Protein AF-0000000069632975 (afdb_homodimer)

Sequence (262 aa):
MDRAAKSVFALTNNIFSEYIPGTLDISGIIERKRGRKFLKSGVSTNITVHLQYPEQVLHDAEFAYSWNIEDEHFTTENSNIVHRFTKAGPQWIRVTVAGRIPSYSNRNMFRYKWGYFDAEVTVKGKHLRLNMDRAAKSVFALTNNIFSEYIPGTLDISGIIERKRGRKFLKSGVSTNITVHLQYPEQVLHDAEFAYSWNIEDEHFTTENSNIVHRFTKAGPQWIRVTVAGRIPSYSNRNMFRYKWGYFDAEVTVKGKHLRLN

Foldseek 3Di:
DPPDDCPVPPPPPCCPALEWDWAKDKPQFPDDDPNATEHEAFDKMKIFTGTPDDPVQVVLKFKKKWKDWDPDTDIDRHRIDIDGHHDAFKIKIKIKMWMFTADPVHRVDTDIHIYIYMDIHGYDYPPPPPD/DDDPPPPPVPPPPPPPALEWDWAKDKPQFPDDDPNATEHEAFDKMKIFTGTPDDPVQVVLKFKKKWKDWDPDTDIDRHRIDIDGHHDAFKIKIKIKMWMFTADPVHRVDTDIGIYIYMDIHGYDYPPPPPD

Structure (mmCIF, N/CA/C/O backbone):
data_AF-0000000069632975-model_v1
#
loop_
_entity.id
_entity.type
_entity.pdbx_description
1 polymer 'PKD domain-containing protein'
#
loop_
_atom_site.group_PDB
_atom_site.id
_atom_site.type_symbol
_atom_site.label_atom_id
_atom_site.label_alt_id
_atom_site.label_comp_id
_atom_site.label_asym_id
_atom_site.label_entity_id
_atom_site.label_seq_id
_atom_site.pdbx_PDB_ins_code
_atom_site.Cartn_x
_atom_site.Cartn_y
_atom_site.Cartn_z
_atom_site.occupancy
_atom_site.B_iso_or_equiv
_atom_site.auth_seq_id
_atom_site.auth_comp_id
_atom_site.auth_asym_id
_atom_site.auth_atom_id
_atom_site.pdbx_PDB_model_num
ATOM 1 N N . MET A 1 1 ? -19.375 -14.242 -31.203 1 20.83 1 MET A N 1
ATOM 2 C CA . MET A 1 1 ? -18.5 -13.094 -30.984 1 20.83 1 MET A CA 1
ATOM 3 C C . MET A 1 1 ? -18.703 -12.508 -29.594 1 20.83 1 MET A C 1
ATOM 5 O O . MET A 1 1 ? -19.828 -12.391 -29.125 1 20.83 1 MET A O 1
ATOM 9 N N . ASP A 1 2 ? -17.562 -12.758 -28.656 1 24.14 2 ASP A N 1
ATOM 10 C CA . ASP A 1 2 ? -16.859 -12.445 -27.422 1 24.14 2 ASP A CA 1
ATOM 11 C C . ASP A 1 2 ? -16.609 -10.945 -27.297 1 24.14 2 ASP A C 1
ATOM 13 O O . ASP A 1 2 ? -15.891 -10.359 -28.109 1 24.14 2 ASP A O 1
ATOM 17 N N . ARG A 1 3 ? -17.578 -10.156 -26.984 1 24.45 3 ARG A N 1
ATOM 18 C CA . ARG A 1 3 ? -17.531 -8.703 -26.828 1 24.45 3 ARG A CA 1
ATOM 19 C C . ARG A 1 3 ? -16.328 -8.297 -25.984 1 24.45 3 ARG A C 1
ATOM 21 O O . ARG A 1 3 ? -16.094 -8.859 -24.922 1 24.45 3 ARG A O 1
ATOM 28 N N . ALA A 1 4 ? -15.203 -7.672 -26.578 1 25.28 4 ALA A N 1
ATOM 29 C CA . ALA A 1 4 ? -13.938 -7 -26.266 1 25.28 4 ALA A CA 1
ATOM 30 C C . ALA A 1 4 ? -14.148 -5.902 -25.234 1 25.28 4 ALA A C 1
ATOM 32 O O . ALA A 1 4 ? -14.977 -5.012 -25.406 1 25.28 4 ALA A O 1
ATOM 33 N N . ALA A 1 5 ? -14.008 -6.191 -23.953 1 25.59 5 ALA A N 1
ATOM 34 C CA . ALA A 1 5 ? -14.07 -5.32 -22.781 1 25.59 5 ALA A CA 1
ATOM 35 C C . ALA A 1 5 ? -13.258 -4.047 -23 1 25.59 5 ALA A C 1
ATOM 37 O O . ALA A 1 5 ? -12.133 -4.098 -23.5 1 25.59 5 ALA A O 1
ATOM 38 N N . LYS A 1 6 ? -13.898 -2.932 -23.297 1 26 6 LYS A N 1
ATOM 39 C CA . LYS A 1 6 ? -13.508 -1.546 -23.547 1 26 6 LYS A CA 1
ATOM 40 C C . LYS A 1 6 ? -12.375 -1.122 -22.625 1 26 6 LYS A C 1
ATOM 42 O O . LYS A 1 6 ? -12.531 -1.119 -21.406 1 26 6 LYS A O 1
ATOM 47 N N . SER A 1 7 ? -11.062 -1.339 -22.922 1 26.56 7 SER A N 1
ATOM 48 C CA . SER A 1 7 ? -9.734 -0.888 -22.531 1 26.56 7 SER A CA 1
ATOM 49 C C . SER A 1 7 ? -9.656 0.634 -22.469 1 26.56 7 SER A C 1
ATOM 51 O O . SER A 1 7 ? -9.438 1.29 -23.484 1 26.56 7 SER A O 1
ATOM 53 N N . VAL A 1 8 ? -10.695 1.385 -22.094 1 27.5 8 VAL A N 1
ATOM 54 C CA . VAL A 1 8 ? -10.641 2.834 -22.25 1 27.5 8 VAL A CA 1
ATOM 55 C C . VAL A 1 8 ? -9.391 3.381 -21.562 1 27.5 8 VAL A C 1
ATOM 57 O O . VAL A 1 8 ? -9.391 3.625 -20.344 1 27.5 8 VAL A O 1
ATOM 60 N N . PHE A 1 9 ? -8.195 2.75 -21.719 1 30.45 9 PHE A N 1
ATOM 61 C CA . PHE A 1 9 ? -6.957 3.365 -21.266 1 30.45 9 PHE A CA 1
ATOM 62 C C . PHE A 1 9 ? -6.707 4.684 -21.984 1 30.45 9 PHE A C 1
ATOM 64 O O . PHE A 1 9 ? -6.188 4.695 -23.109 1 30.45 9 PHE A O 1
ATOM 71 N N . ALA A 1 10 ? -7.711 5.598 -22.281 1 28.38 10 ALA A N 1
ATOM 72 C CA . ALA A 1 10 ? -7.27 6.836 -22.906 1 28.38 10 ALA A CA 1
ATOM 73 C C . ALA A 1 10 ? -6.062 7.426 -22.188 1 28.38 10 ALA A C 1
ATOM 75 O O . ALA A 1 10 ? -6.055 7.5 -20.953 1 28.38 10 ALA A O 1
ATOM 76 N N . LEU A 1 11 ? -4.898 7.48 -22.75 1 29.97 11 LEU A N 1
ATOM 77 C CA . LEU A 1 11 ? -3.576 8.086 -22.641 1 29.97 11 LEU A CA 1
ATOM 78 C C . LEU A 1 11 ? -3.686 9.586 -22.375 1 29.97 11 LEU A C 1
ATOM 80 O O . LEU A 1 11 ? -2.682 10.297 -22.391 1 29.97 11 LEU A O 1
ATOM 84 N N . THR A 1 12 ? -4.809 10.344 -22.531 1 30.58 12 THR A N 1
ATOM 85 C CA . THR A 1 12 ? -4.809 11.781 -22.781 1 30.58 12 THR A CA 1
ATOM 86 C C . THR A 1 12 ? -3.967 12.516 -21.734 1 30.58 12 THR A C 1
ATOM 88 O O . THR A 1 12 ? -3.549 11.922 -20.734 1 30.58 12 THR A O 1
ATOM 91 N N . ASN A 1 13 ? -4.312 13.984 -21.484 1 33.91 13 ASN A N 1
ATOM 92 C CA . ASN A 1 13 ? -3.666 14.938 -20.578 1 33.91 13 ASN A CA 1
ATOM 93 C C . ASN A 1 13 ? -3.242 14.266 -19.266 1 33.91 13 ASN A C 1
ATOM 95 O O . ASN A 1 13 ? -4.078 13.727 -18.547 1 33.91 13 ASN A O 1
ATOM 99 N N . ASN A 1 14 ? -2.037 13.656 -19.219 1 37.44 14 ASN A N 1
ATOM 100 C CA . ASN A 1 14 ? -1.446 12.633 -18.359 1 37.44 14 ASN A CA 1
ATOM 101 C C . ASN A 1 14 ? -1.848 12.828 -16.906 1 37.44 14 ASN A C 1
ATOM 103 O O . ASN A 1 14 ? -1.092 13.398 -16.125 1 37.44 14 ASN A O 1
ATOM 107 N N . ILE A 1 15 ? -2.818 13.391 -16.609 1 42.66 15 ILE A N 1
ATOM 108 C CA . ILE A 1 15 ? -3.348 13.312 -15.25 1 42.66 15 ILE A CA 1
ATOM 109 C C . ILE A 1 15 ? -3.102 11.914 -14.68 1 42.66 15 ILE A C 1
ATOM 111 O O . ILE A 1 15 ? -3.738 10.945 -15.094 1 42.66 15 ILE A O 1
ATOM 115 N N . PHE A 1 16 ? -1.67 11.297 -14.945 1 50.53 16 PHE A N 1
ATOM 116 C CA . PHE A 1 16 ? -0.985 10.023 -14.766 1 50.53 16 PHE A CA 1
ATOM 117 C C . PHE A 1 16 ? -1.508 9.297 -13.531 1 50.53 16 PHE A C 1
ATOM 119 O O . PHE A 1 16 ? -1.576 9.875 -12.445 1 50.53 16 PHE A O 1
ATOM 126 N N . SER A 1 17 ? -2.279 8.469 -13.836 1 66.44 17 SER A N 1
ATOM 127 C CA . SER A 1 17 ? -2.826 7.648 -12.766 1 66.44 17 SER A CA 1
ATOM 128 C C . SER A 1 17 ? -1.739 7.242 -11.773 1 66.44 17 SER A C 1
ATOM 130 O O . SER A 1 17 ? -0.643 6.848 -12.172 1 66.44 17 SER A O 1
ATOM 132 N N . GLU A 1 18 ? -1.896 7.777 -10.68 1 82.31 18 GLU A N 1
ATOM 133 C CA . GLU A 1 18 ? -1.035 7.277 -9.609 1 82.31 18 GLU A CA 1
ATOM 134 C C . GLU A 1 18 ? -1.236 5.781 -9.398 1 82.31 18 GLU A C 1
ATOM 136 O O . GLU A 1 18 ? -0.479 5.145 -8.664 1 82.31 18 GLU A O 1
ATOM 141 N N . TYR A 1 19 ? -2.182 5.238 -10.383 1 90.56 19 TYR A N 1
ATOM 142 C CA . TYR A 1 19 ? -2.516 3.836 -10.164 1 90.56 19 TYR A CA 1
ATOM 143 C C . TYR A 1 19 ? -1.767 2.936 -11.133 1 90.56 19 TYR A C 1
ATOM 145 O O . TYR A 1 19 ? -1.646 3.256 -12.32 1 90.56 19 TYR A O 1
ATOM 153 N N . ILE A 1 20 ? -1.273 1.836 -10.672 1 96.31 20 ILE A N 1
ATOM 154 C CA . ILE A 1 20 ? -0.627 0.799 -11.469 1 96.31 20 ILE A CA 1
ATOM 155 C C . ILE A 1 20 ? -1.679 -0.172 -12 1 96.31 20 ILE A C 1
ATOM 157 O O . ILE A 1 20 ? -2.307 -0.902 -11.234 1 96.31 20 ILE A O 1
ATOM 161 N N . PRO A 1 21 ? -1.834 -0.246 -13.328 1 96.25 21 PRO A N 1
ATOM 162 C CA . PRO A 1 21 ? -2.787 -1.207 -13.891 1 96.25 21 PRO A CA 1
ATOM 163 C C . PRO A 1 21 ? -2.238 -2.633 -13.914 1 96.25 21 PRO A C 1
ATOM 165 O O . PRO A 1 21 ? -1.045 -2.836 -14.156 1 96.25 21 PRO A O 1
ATOM 168 N N . GLY A 1 22 ? -3.115 -3.578 -13.625 1 97.88 22 GLY A N 1
ATOM 169 C CA . GLY A 1 22 ? -2.689 -4.969 -13.656 1 97.88 22 GLY A CA 1
ATOM 170 C C . GLY A 1 22 ? -3.764 -5.93 -13.18 1 97.88 22 GLY A C 1
ATOM 171 O O . GLY A 1 22 ? -4.926 -5.547 -13.031 1 97.88 22 GLY A O 1
ATOM 172 N N . THR A 1 23 ? -3.342 -7.164 -13.062 1 98.31 23 THR A N 1
ATOM 173 C CA . THR A 1 23 ? -4.219 -8.227 -12.586 1 98.31 23 THR A CA 1
ATOM 174 C C . THR A 1 23 ? -3.449 -9.203 -11.703 1 98.31 23 THR A C 1
ATOM 176 O O . THR A 1 23 ? -2.217 -9.227 -11.719 1 98.31 23 THR A O 1
ATOM 179 N N . LEU A 1 24 ? -4.211 -9.875 -10.906 1 98.62 24 LEU A N 1
ATOM 180 C CA . LEU A 1 24 ? -3.676 -10.953 -10.086 1 98.62 24 LEU A CA 1
ATOM 181 C C . LEU A 1 24 ? -4.09 -12.312 -10.633 1 98.62 24 LEU A C 1
ATOM 183 O O . LEU A 1 24 ? -5.281 -12.586 -10.812 1 98.62 24 LEU A O 1
ATOM 187 N N . ASP A 1 25 ? -3 -13.125 -10.914 1 98.38 25 ASP A N 1
ATOM 188 C CA . ASP A 1 25 ? -3.234 -14.469 -11.43 1 98.38 25 ASP A CA 1
ATOM 189 C C . ASP A 1 25 ? -2.873 -15.523 -10.383 1 98.38 25 ASP A C 1
ATOM 191 O O . ASP A 1 25 ? -1.828 -15.438 -9.742 1 98.38 25 ASP A O 1
ATOM 195 N N . ILE A 1 26 ? -3.793 -16.516 -10.242 1 98.56 26 ILE A N 1
ATOM 196 C CA . ILE A 1 26 ? -3.609 -17.578 -9.258 1 98.56 26 ILE A CA 1
ATOM 197 C C . ILE A 1 26 ? -3.686 -18.938 -9.953 1 98.56 26 ILE A C 1
ATOM 199 O O . ILE A 1 26 ? -4.672 -19.234 -10.633 1 98.56 26 ILE A O 1
ATOM 203 N N . SER A 1 27 ? -2.652 -19.75 -9.773 1 97.94 27 SER A N 1
ATOM 204 C CA . SER A 1 27 ? -2.646 -21.078 -10.375 1 97.94 27 SER A CA 1
ATOM 205 C C . SER A 1 27 ? -3.262 -22.109 -9.438 1 97.94 27 SER A C 1
ATOM 207 O O . SER A 1 27 ? -3.5 -21.828 -8.258 1 97.94 27 SER A O 1
ATOM 209 N N . GLY A 1 28 ? -3.562 -23.312 -9.93 1 96.75 28 GLY A N 1
ATOM 210 C CA . GLY A 1 28 ? -3.953 -24.438 -9.102 1 96.75 28 GLY A CA 1
ATOM 211 C C . GLY A 1 28 ? -5.434 -24.438 -8.766 1 96.75 28 GLY A C 1
ATOM 212 O O . GLY A 1 28 ? -5.871 -25.188 -7.883 1 96.75 28 GLY A O 1
ATOM 213 N N . ILE A 1 29 ? -6.141 -23.562 -9.461 1 96.75 29 ILE A N 1
ATOM 214 C CA . ILE A 1 29 ? -7.586 -23.578 -9.242 1 96.75 29 ILE A CA 1
ATOM 215 C C . ILE A 1 29 ? -8.172 -24.906 -9.695 1 96.75 29 ILE A C 1
ATOM 217 O O . ILE A 1 29 ? -8.055 -25.266 -10.867 1 96.75 29 ILE A O 1
ATOM 221 N N . ILE A 1 30 ? -8.883 -25.578 -8.805 1 95.88 30 ILE A N 1
ATOM 222 C CA . ILE A 1 30 ? -9.344 -26.922 -9.125 1 95.88 30 ILE A CA 1
ATOM 223 C C . ILE A 1 30 ? -10.82 -26.875 -9.531 1 95.88 30 ILE A C 1
ATOM 225 O O . ILE A 1 30 ? -11.328 -27.812 -10.148 1 95.88 30 ILE A O 1
ATOM 229 N N . GLU A 1 31 ? -11.484 -25.781 -9.086 1 94.62 31 GLU A N 1
ATOM 230 C CA . GLU A 1 31 ? -12.906 -25.625 -9.391 1 94.62 31 GLU A CA 1
ATOM 231 C C . GLU A 1 31 ? -13.32 -24.172 -9.336 1 94.62 31 GLU A C 1
ATOM 233 O O . GLU A 1 31 ? -12.773 -23.391 -8.547 1 94.62 31 GLU A O 1
ATOM 238 N N . ARG A 1 32 ? -14.156 -23.75 -10.234 1 94.69 32 ARG A N 1
ATOM 239 C CA . ARG A 1 32 ? -14.852 -22.469 -10.164 1 94.69 32 ARG A CA 1
ATOM 240 C C . ARG A 1 32 ? -16.359 -22.688 -10.039 1 94.69 32 ARG A C 1
ATOM 242 O O . ARG A 1 32 ? -16.969 -23.375 -10.859 1 94.69 32 ARG A O 1
ATOM 249 N N . LYS A 1 33 ? -16.891 -22.219 -8.961 1 93.94 33 LYS A N 1
ATOM 250 C CA . LYS A 1 33 ? -18.328 -22.359 -8.734 1 93.94 33 LYS A CA 1
ATOM 251 C C . LYS A 1 33 ? -18.938 -21.047 -8.203 1 93.94 33 LYS A C 1
ATOM 253 O O . LYS A 1 33 ? -18.469 -20.5 -7.203 1 93.94 33 LYS A O 1
ATOM 258 N N . ARG A 1 34 ? -19.922 -20.562 -8.836 1 95.06 34 ARG A N 1
ATOM 259 C CA . ARG A 1 34 ? -20.656 -19.359 -8.43 1 95.06 34 ARG A CA 1
ATOM 260 C C . ARG A 1 34 ? -19.703 -18.188 -8.195 1 95.06 34 ARG A C 1
ATOM 262 O O . ARG A 1 34 ? -19.781 -17.516 -7.172 1 95.06 34 ARG A O 1
ATOM 269 N N . GLY A 1 35 ? -18.672 -18.156 -9.039 1 93 35 GLY A N 1
ATOM 270 C CA . GLY A 1 35 ? -17.766 -17.016 -8.984 1 93 35 GLY A CA 1
ATOM 271 C C . GLY A 1 35 ? -16.625 -17.203 -7.992 1 93 35 GLY A C 1
ATOM 272 O O . GLY A 1 35 ? -15.773 -16.328 -7.848 1 93 35 GLY A O 1
ATOM 273 N N . ARG A 1 36 ? -16.688 -18.406 -7.344 1 95.56 36 ARG A N 1
ATOM 274 C CA . ARG A 1 36 ? -15.648 -18.688 -6.363 1 95.56 36 ARG A CA 1
ATOM 275 C C . ARG A 1 36 ? -14.562 -19.578 -6.965 1 95.56 36 ARG A C 1
ATOM 277 O O . ARG A 1 36 ? -14.852 -20.438 -7.797 1 95.56 36 ARG A O 1
ATOM 284 N N . LYS A 1 37 ? -13.344 -19.266 -6.586 1 98.06 37 LYS A N 1
ATOM 285 C CA . LYS A 1 37 ? -12.188 -20.062 -6.988 1 98.06 37 LYS A CA 1
ATOM 286 C C . LYS A 1 37 ? -11.758 -21.016 -5.875 1 98.06 37 LYS A C 1
ATOM 288 O O . LYS A 1 37 ? -11.562 -20.594 -4.734 1 98.06 37 LYS A O 1
ATOM 293 N N . PHE A 1 38 ? -11.617 -22.281 -6.203 1 97.62 38 PHE A N 1
ATOM 294 C CA . PHE A 1 38 ? -11.289 -23.281 -5.18 1 97.62 38 PHE A CA 1
ATOM 295 C C . PHE A 1 38 ? -9.859 -23.781 -5.352 1 97.62 38 PHE A C 1
ATOM 297 O O . PHE A 1 38 ? -9.43 -24.078 -6.473 1 97.62 38 PHE A O 1
ATOM 304 N N . LEU A 1 39 ? -9.164 -23.875 -4.234 1 97.81 39 LEU A N 1
ATOM 305 C CA . LEU A 1 39 ? -7.816 -24.438 -4.172 1 97.81 39 LEU A CA 1
ATOM 306 C C . LEU A 1 39 ? -7.777 -25.656 -3.256 1 97.81 39 LEU A C 1
ATOM 308 O O . LEU A 1 39 ? -8.641 -25.812 -2.389 1 97.81 39 LEU A O 1
ATOM 312 N N . LYS A 1 40 ? -6.785 -26.453 -3.559 1 96.12 40 LYS A N 1
ATOM 313 C CA . LYS A 1 40 ? -6.523 -27.562 -2.652 1 96.12 40 LYS A CA 1
ATOM 314 C C . LYS A 1 40 ? -5.531 -27.172 -1.565 1 96.12 40 LYS A C 1
ATOM 316 O O . LYS A 1 40 ? -4.496 -26.562 -1.853 1 96.12 40 LYS A O 1
ATOM 321 N N . SER A 1 41 ? -5.91 -27.594 -0.377 1 95.81 41 SER A N 1
ATOM 322 C CA . SER A 1 41 ? -5.012 -27.312 0.736 1 95.81 41 SER A CA 1
ATOM 323 C C . SER A 1 41 ? -3.686 -28.047 0.578 1 95.81 41 SER A C 1
ATOM 325 O O . SER A 1 41 ? -3.662 -29.219 0.167 1 95.81 41 SER A O 1
ATOM 327 N N . GLY A 1 42 ? -2.65 -27.391 0.897 1 95 42 GLY A N 1
ATOM 328 C CA . GLY A 1 42 ? -1.351 -28.047 0.962 1 95 42 GLY A CA 1
ATOM 329 C C . GLY A 1 42 ? -0.641 -28.094 -0.377 1 95 42 GLY A C 1
ATOM 330 O O . GLY A 1 42 ? 0.49 -28.578 -0.469 1 95 42 GLY A O 1
ATOM 331 N N . VAL A 1 43 ? -1.274 -27.656 -1.422 1 95 43 VAL A N 1
ATOM 332 C CA . VAL A 1 43 ? -0.661 -27.672 -2.746 1 95 43 VAL A CA 1
ATOM 333 C C . VAL A 1 43 ? -0.079 -26.281 -3.053 1 95 43 VAL A C 1
ATOM 335 O O . VAL A 1 43 ? -0.7 -25.266 -2.754 1 95 43 VAL A O 1
ATOM 338 N N . SER A 1 44 ? 1.113 -26.297 -3.594 1 96.19 44 SER A N 1
ATOM 339 C CA . SER A 1 44 ? 1.763 -25.047 -3.955 1 96.19 44 SER A CA 1
ATOM 340 C C . SER A 1 44 ? 0.999 -24.328 -5.062 1 96.19 44 SER A C 1
ATOM 342 O O . SER A 1 44 ? 0.61 -24.938 -6.055 1 96.19 44 SER A O 1
ATOM 344 N N . THR A 1 45 ? 0.778 -23.125 -4.875 1 97.19 45 THR A N 1
ATOM 345 C CA . THR A 1 45 ? 0.075 -22.25 -5.812 1 97.19 45 THR A CA 1
ATOM 346 C C . THR A 1 45 ? 0.96 -21.078 -6.238 1 97.19 45 THR A C 1
ATOM 348 O O . THR A 1 45 ? 1.604 -20.453 -5.398 1 97.19 45 THR A O 1
ATOM 351 N N . ASN A 1 46 ? 1.074 -20.906 -7.547 1 98.5 46 ASN A N 1
ATOM 352 C CA . ASN A 1 46 ? 1.724 -19.703 -8.055 1 98.5 46 ASN A CA 1
ATOM 353 C C . ASN A 1 46 ? 0.767 -18.516 -8.07 1 98.5 46 ASN A C 1
ATOM 355 O O . ASN A 1 46 ? -0.362 -18.625 -8.547 1 98.5 46 ASN A O 1
ATOM 359 N N . ILE A 1 47 ? 1.198 -17.453 -7.543 1 98.62 47 ILE A N 1
ATOM 360 C CA . ILE A 1 47 ? 0.437 -16.203 -7.539 1 98.62 47 ILE A CA 1
ATOM 361 C C . ILE A 1 47 ? 1.258 -15.094 -8.188 1 98.62 47 ILE A C 1
ATOM 363 O O . ILE A 1 47 ? 2.367 -14.789 -7.742 1 98.62 47 ILE A O 1
ATOM 367 N N . THR A 1 48 ? 0.743 -14.492 -9.25 1 98.81 48 THR A N 1
ATOM 368 C CA . THR A 1 48 ? 1.527 -13.555 -10.047 1 98.81 48 THR A CA 1
ATOM 369 C C . THR A 1 48 ? 0.75 -12.266 -10.289 1 98.81 48 THR A C 1
ATOM 371 O O . THR A 1 48 ? -0.423 -12.305 -10.664 1 98.81 48 THR A O 1
ATOM 374 N N . VAL A 1 49 ? 1.341 -11.117 -10.008 1 98.75 49 VAL A N 1
ATOM 375 C CA . VAL A 1 49 ? 0.815 -9.836 -10.453 1 98.75 49 VAL A CA 1
ATOM 376 C C . VAL A 1 49 ? 1.294 -9.555 -11.875 1 98.75 49 VAL A C 1
ATOM 378 O O . VAL A 1 49 ? 2.498 -9.531 -12.141 1 98.75 49 VAL A O 1
ATOM 381 N N . HIS A 1 50 ? 0.315 -9.367 -12.719 1 98.56 50 HIS A N 1
ATOM 382 C CA . HIS A 1 50 ? 0.629 -8.961 -14.078 1 98.56 50 HIS A CA 1
ATOM 383 C C . HIS A 1 50 ? 0.429 -7.461 -14.266 1 98.56 50 HIS A C 1
ATOM 385 O O . HIS A 1 50 ? -0.705 -6.992 -14.398 1 98.56 50 HIS A O 1
ATOM 391 N N . LEU A 1 51 ? 1.578 -6.793 -14.25 1 97.88 51 LEU A N 1
ATOM 392 C CA . LEU A 1 51 ? 1.519 -5.352 -14.469 1 97.88 51 LEU A CA 1
ATOM 393 C C . LEU A 1 51 ? 1.336 -5.031 -15.945 1 97.88 51 LEU A C 1
ATOM 395 O O . LEU A 1 51 ? 1.982 -5.637 -16.797 1 97.88 51 LEU A O 1
ATOM 399 N N . GLN A 1 52 ? 0.477 -4.125 -16.219 1 96.56 52 GLN A N 1
ATOM 400 C CA . GLN A 1 52 ? 0.161 -3.803 -17.609 1 96.56 52 GLN A CA 1
ATOM 401 C C . GLN A 1 52 ? 0.871 -2.527 -18.047 1 96.56 52 GLN A C 1
ATOM 403 O O . GLN A 1 52 ? 0.223 -1.522 -18.344 1 96.56 52 GLN A O 1
ATOM 408 N N . TYR A 1 53 ? 2.135 -2.488 -18.125 1 94.69 53 TYR A N 1
ATOM 409 C CA . TYR A 1 53 ? 2.996 -1.44 -18.656 1 94.69 53 TYR A CA 1
ATOM 410 C C . TYR A 1 53 ? 3.723 -1.917 -19.922 1 94.69 53 TYR A C 1
ATOM 412 O O . TYR A 1 53 ? 3.938 -3.117 -20.094 1 94.69 53 TYR A O 1
ATOM 420 N N . PRO A 1 54 ? 4.062 -0.933 -20.719 1 93.38 54 PRO A N 1
ATOM 421 C CA . PRO A 1 54 ? 4.957 -1.321 -21.812 1 93.38 54 PRO A CA 1
ATOM 422 C C . PRO A 1 54 ? 6.242 -1.977 -21.328 1 93.38 54 PRO A C 1
ATOM 424 O O . PRO A 1 54 ? 6.711 -1.681 -20.219 1 93.38 54 PRO A O 1
ATOM 427 N N . GLU A 1 55 ? 6.855 -2.775 -22.062 1 94.44 55 GLU A N 1
ATOM 428 C CA . GLU A 1 55 ? 8.047 -3.543 -21.719 1 94.44 55 GLU A CA 1
ATOM 429 C C . GLU A 1 55 ? 9.172 -2.629 -21.234 1 94.44 55 GLU A C 1
ATOM 431 O O . GLU A 1 55 ? 9.883 -2.957 -20.281 1 94.44 55 GLU A O 1
ATOM 436 N N . GLN A 1 56 ? 9.352 -1.545 -21.953 1 92.81 56 GLN A N 1
ATOM 437 C CA . GLN A 1 56 ? 10.414 -0.614 -21.594 1 92.81 56 GLN A CA 1
ATOM 438 C C . GLN A 1 56 ? 10.242 -0.113 -20.172 1 92.81 56 GLN A C 1
ATOM 440 O O . GLN A 1 56 ? 11.211 -0.021 -19.406 1 92.81 56 GLN A O 1
ATOM 445 N N . VAL A 1 57 ? 8.984 0.216 -19.797 1 92.62 57 VAL A N 1
ATOM 446 C CA . VAL A 1 57 ? 8.719 0.708 -18.438 1 92.62 57 VAL A CA 1
ATOM 447 C C . VAL A 1 57 ? 8.992 -0.396 -17.422 1 92.62 57 VAL A C 1
ATOM 449 O O . VAL A 1 57 ? 9.602 -0.152 -16.391 1 92.62 57 VAL A O 1
ATOM 452 N N . LEU A 1 58 ? 8.547 -1.622 -17.719 1 95 58 LEU A N 1
ATOM 453 C CA . LEU A 1 58 ? 8.758 -2.75 -16.828 1 95 58 LEU A CA 1
ATOM 454 C C . LEU A 1 58 ? 10.25 -2.998 -16.609 1 95 58 LEU A C 1
ATOM 456 O O . LEU A 1 58 ? 10.664 -3.404 -15.516 1 95 58 LEU A O 1
ATOM 460 N N . HIS A 1 59 ? 10.992 -2.66 -17.609 1 94.5 59 HIS A N 1
ATOM 461 C CA . HIS A 1 59 ? 12.43 -2.877 -17.531 1 94.5 59 HIS A CA 1
ATOM 462 C C . HIS A 1 59 ? 13.117 -1.773 -16.734 1 94.5 59 HIS A C 1
ATOM 464 O O . HIS A 1 59 ? 14.008 -2.047 -15.93 1 94.5 59 HIS A O 1
ATOM 470 N N . ASP A 1 60 ? 12.711 -0.566 -16.953 1 94.12 60 ASP A N 1
ATOM 471 C CA . ASP A 1 60 ? 13.414 0.588 -16.406 1 94.12 60 ASP A CA 1
ATOM 472 C C . ASP A 1 60 ? 12.961 0.876 -14.969 1 94.12 60 ASP A C 1
ATOM 474 O O . ASP A 1 60 ? 13.664 1.553 -14.219 1 94.12 60 ASP A O 1
ATOM 478 N N . ALA A 1 61 ? 11.781 0.399 -14.648 1 95.06 61 ALA A N 1
ATOM 479 C CA . ALA A 1 61 ? 11.188 0.73 -13.352 1 95.06 61 ALA A CA 1
ATOM 480 C C . ALA A 1 61 ? 11.578 -0.297 -12.297 1 95.06 61 ALA A C 1
ATOM 482 O O . ALA A 1 61 ? 12.086 -1.371 -12.617 1 95.06 61 ALA A O 1
ATOM 483 N N . GLU A 1 62 ? 11.461 0.145 -11.062 1 95.69 62 GLU A N 1
ATOM 484 C CA . GLU A 1 62 ? 11.555 -0.754 -9.914 1 95.69 62 GLU A CA 1
ATOM 485 C C . GLU A 1 62 ? 10.188 -0.963 -9.266 1 95.69 62 GLU A C 1
ATOM 487 O O . GLU A 1 62 ? 9.43 -0.01 -9.086 1 95.69 62 GLU A O 1
ATOM 492 N N . PHE A 1 63 ? 9.906 -2.223 -8.969 1 97 63 PHE A N 1
ATOM 493 C CA . PHE A 1 63 ? 8.656 -2.531 -8.289 1 97 63 PHE A CA 1
ATOM 494 C C . PHE A 1 63 ? 8.906 -3.344 -7.023 1 97 63 PHE A C 1
ATOM 496 O O . PHE A 1 63 ? 9.781 -4.215 -7.004 1 97 63 PHE A O 1
ATOM 503 N N . ALA A 1 64 ? 8.18 -3.01 -5.984 1 97.62 64 ALA A N 1
ATOM 504 C CA . ALA A 1 64 ? 8.164 -3.789 -4.746 1 97.62 64 ALA A CA 1
ATOM 505 C C . ALA A 1 64 ? 6.746 -4.242 -4.398 1 97.62 64 ALA A C 1
ATOM 507 O O . ALA A 1 64 ? 5.781 -3.514 -4.637 1 97.62 64 ALA A O 1
ATOM 508 N N . TYR A 1 65 ? 6.641 -5.422 -3.859 1 97.5 65 TYR A N 1
ATOM 509 C CA . TYR A 1 65 ? 5.355 -6.059 -3.602 1 97.5 65 TYR A CA 1
ATOM 510 C C . TYR A 1 65 ? 5.199 -6.395 -2.123 1 97.5 65 TYR A C 1
ATOM 512 O O . TYR A 1 65 ? 6.016 -7.129 -1.558 1 97.5 65 TYR A O 1
ATOM 520 N N . SER A 1 66 ? 4.219 -5.859 -1.481 1 96.81 66 SER A N 1
ATOM 521 C CA . SER A 1 66 ? 3.857 -6.203 -0.109 1 96.81 66 SER A CA 1
ATOM 522 C C . SER A 1 66 ? 2.658 -7.145 -0.072 1 96.81 66 SER A C 1
ATOM 524 O O . SER A 1 66 ? 1.534 -6.738 -0.372 1 96.81 66 SER A O 1
ATOM 526 N N . TRP A 1 67 ? 2.879 -8.375 0.371 1 97.19 67 TRP A N 1
ATOM 527 C CA . TRP A 1 67 ? 1.87 -9.43 0.323 1 97.19 67 TRP A CA 1
ATOM 528 C C . TRP A 1 67 ? 1.253 -9.656 1.698 1 97.19 67 TRP A C 1
ATOM 530 O O . TRP A 1 67 ? 1.959 -9.656 2.709 1 97.19 67 TRP A O 1
ATOM 540 N N . ASN A 1 68 ? -0.005 -9.789 1.697 1 96.81 68 ASN A N 1
ATOM 541 C CA . ASN A 1 68 ? -0.767 -10.289 2.84 1 96.81 68 ASN A CA 1
ATOM 542 C C . ASN A 1 68 ? -1.578 -11.523 2.475 1 96.81 68 ASN A C 1
ATOM 544 O O . ASN A 1 68 ? -2.561 -11.438 1.737 1 96.81 68 ASN A O 1
ATOM 548 N N . ILE A 1 69 ? -1.168 -12.641 2.945 1 97.12 69 ILE A N 1
ATOM 549 C CA . ILE A 1 69 ? -1.805 -13.914 2.633 1 97.12 69 ILE A CA 1
ATOM 550 C C . ILE A 1 69 ? -1.894 -14.766 3.896 1 97.12 69 ILE A C 1
ATOM 552 O O . ILE A 1 69 ? -0.875 -15.062 4.527 1 97.12 69 ILE A O 1
ATOM 556 N N . GLU A 1 70 ? -3.055 -15.148 4.195 1 95.81 70 GLU A N 1
ATOM 557 C CA . GLU A 1 70 ? -3.309 -15.859 5.445 1 95.81 70 GLU A CA 1
ATOM 558 C C . GLU A 1 70 ? -2.727 -15.102 6.637 1 95.81 70 GLU A C 1
ATOM 560 O O . GLU A 1 70 ? -3.131 -13.969 6.918 1 95.81 70 GLU A O 1
ATOM 565 N N . ASP A 1 71 ? -1.821 -15.586 7.301 1 93.81 71 ASP A N 1
ATOM 566 C CA . ASP A 1 71 ? -1.265 -14.922 8.477 1 93.81 71 ASP A CA 1
ATOM 567 C C . ASP A 1 71 ? 0.124 -14.359 8.18 1 93.81 71 ASP A C 1
ATOM 569 O O . ASP A 1 71 ? 0.871 -14.023 9.102 1 93.81 71 ASP A O 1
ATOM 573 N N . GLU A 1 72 ? 0.426 -14.305 6.941 1 93.06 72 GLU A N 1
ATOM 574 C CA . GLU A 1 72 ? 1.787 -13.906 6.598 1 93.06 72 GLU A CA 1
ATOM 575 C C . GLU A 1 72 ? 1.801 -12.57 5.867 1 93.06 72 GLU A C 1
ATOM 577 O O . GLU A 1 72 ? 0.934 -12.297 5.035 1 93.06 72 GLU A O 1
ATOM 582 N N . HIS A 1 73 ? 2.627 -11.695 6.258 1 93.69 73 HIS A N 1
ATOM 583 C CA . HIS A 1 73 ? 2.943 -10.461 5.559 1 93.69 73 HIS A CA 1
ATOM 584 C C . HIS A 1 73 ? 4.418 -10.406 5.164 1 93.69 73 HIS A C 1
ATOM 586 O O . HIS A 1 73 ? 5.297 -10.555 6.02 1 93.69 73 HIS A O 1
ATOM 592 N N . PHE A 1 74 ? 4.715 -10.258 3.869 1 93.94 74 PHE A N 1
ATOM 593 C CA . PHE A 1 74 ? 6.105 -10.227 3.434 1 93.94 74 PHE A CA 1
ATOM 594 C C . PHE A 1 74 ? 6.258 -9.391 2.168 1 93.94 74 PHE A C 1
ATOM 596 O O . PHE A 1 74 ? 5.27 -9.078 1.503 1 93.94 74 PHE A O 1
ATOM 603 N N . THR A 1 75 ? 7.457 -8.992 1.861 1 95.25 75 THR A N 1
ATOM 604 C CA . THR A 1 75 ? 7.797 -8.141 0.726 1 95.25 75 THR A CA 1
ATOM 605 C C . THR A 1 75 ? 8.641 -8.906 -0.289 1 95.25 75 THR A C 1
ATOM 607 O O . THR A 1 75 ? 9.539 -9.664 0.088 1 95.25 75 THR A O 1
ATOM 610 N N . THR A 1 76 ? 8.352 -8.727 -1.566 1 96.25 76 THR A N 1
ATOM 611 C CA . THR A 1 76 ? 9.188 -9.281 -2.623 1 96.25 76 THR A CA 1
ATOM 612 C C . THR A 1 76 ? 9.484 -8.234 -3.689 1 96.25 76 THR A C 1
ATOM 614 O O . THR A 1 76 ? 8.805 -7.211 -3.768 1 96.25 76 THR A O 1
ATOM 617 N N . GLU A 1 77 ? 10.57 -8.5 -4.43 1 94.94 77 GLU A N 1
ATOM 618 C CA . GLU A 1 77 ? 10.867 -7.676 -5.598 1 94.94 77 GLU A CA 1
ATOM 619 C C . GLU A 1 77 ? 10.383 -8.344 -6.879 1 94.94 77 GLU A C 1
ATOM 621 O O . GLU A 1 77 ? 10.406 -7.738 -7.953 1 94.94 77 GLU A O 1
ATOM 626 N N . ASN A 1 78 ? 9.859 -9.555 -6.73 1 96.75 78 ASN A N 1
ATOM 627 C CA . ASN A 1 78 ? 9.289 -10.297 -7.852 1 96.75 78 ASN A CA 1
ATOM 628 C C . ASN A 1 78 ? 7.762 -10.289 -7.809 1 96.75 78 ASN A C 1
ATOM 630 O O . ASN A 1 78 ? 7.168 -10.312 -6.727 1 96.75 78 ASN A O 1
ATOM 634 N N . SER A 1 79 ? 7.234 -10.305 -9.023 1 98.31 79 SER A N 1
ATOM 635 C CA . SER A 1 79 ? 5.781 -10.227 -9.117 1 98.31 79 SER A CA 1
ATOM 636 C C . SER A 1 79 ? 5.141 -11.594 -8.898 1 98.31 79 SER A C 1
ATOM 638 O O . SER A 1 79 ? 3.92 -11.703 -8.766 1 98.31 79 SER A O 1
ATOM 640 N N . ASN A 1 80 ? 5.996 -12.547 -8.828 1 98.56 80 ASN A N 1
ATOM 641 C CA . ASN A 1 80 ? 5.52 -13.914 -8.68 1 98.56 80 ASN A CA 1
ATOM 642 C C . ASN A 1 80 ? 5.953 -14.523 -7.348 1 98.56 80 ASN A C 1
ATOM 644 O O . ASN A 1 80 ? 7.113 -14.391 -6.949 1 98.56 80 ASN A O 1
ATOM 648 N N . ILE A 1 81 ? 4.996 -15.172 -6.617 1 98.31 81 ILE A N 1
ATOM 649 C CA . ILE A 1 81 ? 5.336 -15.922 -5.41 1 98.31 81 ILE A CA 1
ATOM 650 C C . ILE A 1 81 ? 4.707 -17.312 -5.469 1 98.31 81 ILE A C 1
ATOM 652 O O . ILE A 1 81 ? 3.758 -17.531 -6.223 1 98.31 81 ILE A O 1
ATOM 656 N N . VAL A 1 82 ? 5.336 -18.172 -4.723 1 98.31 82 VAL A N 1
ATOM 657 C CA . VAL A 1 82 ? 4.766 -19.484 -4.48 1 98.31 82 VAL A CA 1
ATOM 658 C C . VAL A 1 82 ? 4.27 -19.578 -3.039 1 98.31 82 VAL A C 1
ATOM 660 O O . VAL A 1 82 ? 4.992 -19.234 -2.102 1 98.31 82 VAL A O 1
ATOM 663 N N . HIS A 1 83 ? 3.033 -20.047 -2.869 1 97.88 83 HIS A N 1
ATOM 664 C CA . HIS A 1 83 ? 2.459 -20.141 -1.533 1 97.88 83 HIS A CA 1
ATOM 665 C C . HIS A 1 83 ? 1.684 -21.453 -1.366 1 97.88 83 HIS A C 1
ATOM 667 O O . HIS A 1 83 ? 1.019 -21.906 -2.299 1 97.88 83 HIS A O 1
ATOM 673 N N . ARG A 1 84 ? 1.789 -21.984 -0.24 1 97.31 84 ARG A N 1
ATOM 674 C CA . ARG A 1 84 ? 0.995 -23.156 0.121 1 97.31 84 ARG A CA 1
ATOM 675 C C . ARG A 1 84 ? -0.058 -22.797 1.165 1 97.31 84 ARG A C 1
ATOM 677 O O . ARG A 1 84 ? 0.272 -22.547 2.324 1 97.31 84 ARG A O 1
ATOM 684 N N . PHE A 1 85 ? -1.311 -22.922 0.726 1 97.06 85 PHE A N 1
ATOM 685 C CA . PHE A 1 85 ? -2.395 -22.609 1.652 1 97.06 85 PHE A CA 1
ATOM 686 C C . PHE A 1 85 ? -2.623 -23.766 2.615 1 97.06 85 PHE A C 1
ATOM 688 O O . PHE A 1 85 ? -2.615 -24.938 2.207 1 97.06 85 PHE A O 1
ATOM 695 N N . THR A 1 86 ? -2.828 -23.438 3.883 1 95.5 86 THR A N 1
ATOM 696 C CA . THR A 1 86 ? -3.004 -24.5 4.867 1 95.5 86 THR A CA 1
ATOM 697 C C . THR A 1 86 ? -4.324 -24.328 5.609 1 95.5 86 THR A C 1
ATOM 699 O O . THR A 1 86 ? -4.805 -25.266 6.246 1 95.5 86 THR A O 1
ATOM 702 N N . LYS A 1 87 ? -4.949 -23.156 5.531 1 96.06 87 LYS A N 1
ATOM 703 C CA . LYS A 1 87 ? -6.191 -22.906 6.254 1 96.06 87 LYS A CA 1
ATOM 704 C C . LYS A 1 87 ? -7.402 -23.062 5.34 1 96.06 87 LYS A C 1
ATOM 706 O O . LYS A 1 87 ? -7.566 -22.312 4.383 1 96.06 87 LYS A O 1
ATOM 711 N N . ALA A 1 88 ? -8.211 -23.984 5.699 1 96.19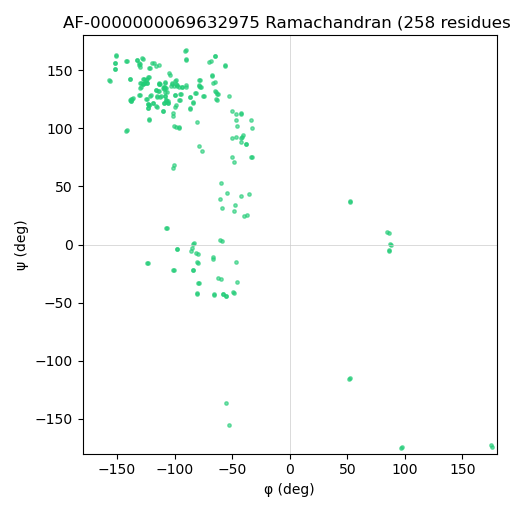 88 ALA A N 1
ATOM 712 C CA . ALA A 1 88 ? -9.406 -24.234 4.895 1 96.19 88 ALA A CA 1
ATOM 713 C C . ALA A 1 88 ? -10.391 -23.078 4.988 1 96.19 88 ALA A C 1
ATOM 715 O O . ALA A 1 88 ? -10.438 -22.375 5.996 1 96.19 88 ALA A O 1
ATOM 716 N N . GLY A 1 89 ? -11.195 -23.047 3.973 1 96.81 89 GLY A N 1
ATOM 717 C CA . GLY A 1 89 ? -12.203 -21.984 3.947 1 96.81 89 GLY A CA 1
ATOM 718 C C . GLY A 1 89 ? -11.781 -20.781 3.123 1 96.81 89 GLY A C 1
ATOM 719 O O . GLY A 1 89 ? -10.805 -20.844 2.377 1 96.81 89 GLY A O 1
ATOM 720 N N . PRO A 1 90 ? -12.539 -19.797 3.125 1 97.56 90 PRO A N 1
ATOM 721 C CA . PRO A 1 90 ? -12.211 -18.594 2.352 1 97.56 90 PRO A CA 1
ATOM 722 C C . PRO A 1 90 ? -10.922 -17.922 2.828 1 97.56 90 PRO A C 1
ATOM 724 O O . PRO A 1 90 ? -10.703 -17.781 4.035 1 97.56 90 PRO A O 1
ATOM 727 N N . GLN A 1 91 ? -10.047 -17.656 1.902 1 97.94 91 GLN A N 1
ATOM 728 C CA . GLN A 1 91 ? -8.797 -16.953 2.156 1 97.94 91 GLN A CA 1
ATOM 729 C C . GLN A 1 91 ? -8.633 -15.766 1.215 1 97.94 91 GLN A C 1
ATOM 731 O O . GLN A 1 91 ? -8.945 -15.859 0.025 1 97.94 91 GLN A O 1
ATOM 736 N N . TRP A 1 92 ? -8.156 -14.625 1.733 1 97.56 92 TRP A N 1
ATOM 737 C CA . TRP A 1 92 ? -7.879 -13.445 0.918 1 97.56 92 TRP A CA 1
ATOM 738 C C . TRP A 1 92 ? -6.395 -13.359 0.575 1 97.56 92 TRP A C 1
ATOM 740 O O . TRP A 1 92 ? -5.539 -13.664 1.41 1 97.56 92 TRP A O 1
ATOM 750 N N . ILE A 1 93 ? -6.164 -13.016 -0.657 1 98.25 93 ILE A N 1
ATOM 751 C CA . ILE A 1 93 ? -4.84 -12.625 -1.128 1 98.25 93 ILE A CA 1
ATOM 752 C C . ILE A 1 93 ? -4.816 -11.125 -1.418 1 98.25 93 ILE A C 1
ATOM 754 O O . ILE A 1 93 ? -5.602 -10.633 -2.23 1 98.25 93 ILE A O 1
ATOM 758 N N . ARG A 1 94 ? -3.902 -10.383 -0.738 1 98.06 94 ARG A N 1
ATOM 759 C CA . ARG A 1 94 ? -3.77 -8.953 -0.993 1 98.06 94 ARG A CA 1
ATOM 760 C C . ARG A 1 94 ? -2.314 -8.578 -1.243 1 98.06 94 ARG A C 1
ATOM 762 O O . ARG A 1 94 ? -1.411 -9.086 -0.576 1 98.06 94 ARG A O 1
ATOM 769 N N . VAL A 1 95 ? -2.141 -7.766 -2.248 1 98.19 95 VAL A N 1
ATOM 770 C CA . VAL A 1 95 ? -0.791 -7.293 -2.529 1 98.19 95 VAL A CA 1
ATOM 771 C C . VAL A 1 95 ? -0.829 -5.812 -2.896 1 98.19 95 VAL A C 1
ATOM 773 O O . VAL A 1 95 ? -1.647 -5.391 -3.717 1 98.19 95 VAL A O 1
ATOM 776 N N . THR A 1 96 ? -0.082 -5.008 -2.203 1 97.5 96 THR A N 1
ATOM 777 C CA . THR A 1 96 ? 0.194 -3.621 -2.568 1 97.5 96 THR A CA 1
ATOM 778 C C . THR A 1 96 ? 1.505 -3.518 -3.344 1 97.5 96 THR A C 1
ATOM 780 O O . THR A 1 96 ? 2.523 -4.074 -2.928 1 97.5 96 THR A O 1
ATOM 783 N N . VAL A 1 97 ? 1.455 -2.846 -4.469 1 98.31 97 VAL A N 1
ATOM 784 C CA . VAL A 1 97 ? 2.635 -2.666 -5.309 1 98.31 97 VAL A CA 1
ATOM 785 C C . VAL A 1 97 ? 3.043 -1.195 -5.32 1 98.31 97 VAL A C 1
ATOM 787 O O . VAL A 1 97 ? 2.205 -0.313 -5.512 1 98.31 97 VAL A O 1
ATOM 790 N N . ALA A 1 98 ? 4.258 -0.926 -5.027 1 97.62 98 ALA A N 1
ATOM 791 C CA . ALA A 1 98 ? 4.844 0.391 -5.262 1 97.62 98 ALA A CA 1
ATOM 792 C C . ALA A 1 98 ? 5.832 0.354 -6.422 1 97.62 98 ALA A C 1
ATOM 794 O O . ALA A 1 98 ? 6.695 -0.523 -6.484 1 97.62 98 ALA A O 1
ATOM 795 N N . GLY A 1 99 ? 5.605 1.26 -7.328 1 97.19 99 GLY A N 1
ATOM 796 C CA . GLY A 1 99 ? 6.504 1.373 -8.469 1 97.19 99 GLY A CA 1
ATOM 797 C C . GLY A 1 99 ? 7.262 2.688 -8.5 1 97.19 99 GLY A C 1
ATOM 798 O O . GLY A 1 99 ? 6.672 3.752 -8.297 1 97.19 99 GLY A O 1
ATOM 799 N N . ARG A 1 100 ? 8.516 2.551 -8.609 1 95.5 100 ARG A N 1
ATOM 800 C CA . ARG A 1 100 ? 9.367 3.689 -8.914 1 95.5 100 ARG A CA 1
ATOM 801 C C . ARG A 1 100 ? 9.672 3.764 -10.406 1 95.5 100 ARG A C 1
ATOM 803 O O . ARG A 1 100 ? 10.555 3.061 -10.906 1 95.5 100 ARG A O 1
ATOM 810 N N . ILE A 1 101 ? 8.938 4.668 -11.078 1 93.94 101 ILE A N 1
ATOM 811 C CA . ILE A 1 101 ? 8.938 4.715 -12.531 1 93.94 101 ILE A CA 1
ATOM 812 C C . ILE A 1 101 ? 9.703 5.941 -13.016 1 93.94 101 ILE A C 1
ATOM 814 O O . ILE A 1 101 ? 9.414 7.066 -12.602 1 93.94 101 ILE A O 1
ATOM 818 N N . PRO A 1 102 ? 10.68 5.73 -13.836 1 91.69 102 PRO A N 1
ATOM 819 C CA . PRO A 1 102 ? 11.43 6.891 -14.32 1 91.69 102 PRO A CA 1
ATOM 820 C C . PRO A 1 102 ? 10.602 7.793 -15.234 1 91.69 102 PRO A C 1
ATOM 822 O O . PRO A 1 102 ? 9.711 7.312 -15.938 1 91.69 102 PRO A O 1
ATOM 825 N N . SER A 1 103 ? 10.914 9.086 -15.102 1 87 103 SER A N 1
ATOM 826 C CA . SER A 1 103 ? 10.375 10.023 -16.078 1 87 103 SER A CA 1
ATOM 827 C C . SER A 1 103 ? 11.125 9.922 -17.406 1 87 103 SER A C 1
ATOM 829 O O . SER A 1 103 ? 12.359 9.953 -17.438 1 87 103 SER A O 1
ATOM 831 N N . TYR A 1 104 ? 10.375 9.766 -18.406 1 84.12 104 TYR A N 1
ATOM 832 C CA . TYR A 1 104 ? 11.047 9.586 -19.688 1 84.12 104 TYR A CA 1
ATOM 833 C C . TYR A 1 104 ? 11.508 10.93 -20.25 1 84.12 104 TYR A C 1
ATOM 835 O O . TYR A 1 104 ? 12.367 10.969 -21.141 1 84.12 104 TYR A O 1
ATOM 843 N N . SER A 1 105 ? 10.977 12.023 -19.719 1 85.81 105 SER A N 1
ATOM 844 C CA . SER A 1 105 ? 11.484 13.336 -20.094 1 85.81 105 SER A CA 1
ATOM 845 C C . SER A 1 105 ? 12.781 13.656 -19.375 1 85.81 105 SER A C 1
ATOM 847 O O . SER A 1 105 ? 13.641 14.359 -19.906 1 85.81 105 SER A O 1
ATOM 849 N N . ASN A 1 106 ? 12.977 13.227 -18.203 1 84.62 106 ASN A N 1
ATOM 850 C CA . ASN A 1 106 ? 14.164 13.336 -17.344 1 84.62 106 ASN A CA 1
ATOM 851 C C . ASN A 1 106 ? 14.383 12.062 -16.531 1 84.62 106 ASN A C 1
ATOM 853 O O . ASN A 1 106 ? 13.766 11.875 -15.492 1 84.62 106 ASN A O 1
ATOM 857 N N . ARG A 1 107 ? 15.242 11.219 -17.016 1 77.94 107 ARG A N 1
ATOM 858 C CA . ARG A 1 107 ? 15.391 9.875 -16.469 1 77.94 107 ARG A CA 1
ATOM 859 C C . ARG A 1 107 ? 15.938 9.922 -15.047 1 77.94 107 ARG A C 1
ATOM 861 O O . ARG A 1 107 ? 15.93 8.906 -14.344 1 77.94 107 ARG A O 1
ATOM 868 N N . ASN A 1 108 ? 16.391 11.141 -14.672 1 83.75 108 ASN A N 1
ATOM 869 C CA . ASN A 1 108 ? 16.875 11.281 -13.312 1 83.75 108 ASN A CA 1
ATOM 870 C C . ASN A 1 108 ? 15.742 11.547 -12.328 1 83.75 108 ASN A C 1
ATOM 872 O O . ASN A 1 108 ? 15.977 11.672 -11.125 1 83.75 108 ASN A O 1
ATOM 876 N N . MET A 1 109 ? 14.602 11.57 -12.961 1 89.94 109 MET A N 1
ATOM 877 C CA . MET A 1 109 ? 13.422 11.781 -12.133 1 89.94 109 MET A CA 1
ATOM 878 C C . MET A 1 109 ? 12.539 10.539 -12.102 1 89.94 109 MET A C 1
ATOM 880 O O . MET A 1 109 ? 12.445 9.82 -13.094 1 89.94 109 MET A O 1
ATOM 884 N N . PHE A 1 110 ? 12.047 10.242 -10.969 1 91.75 110 PHE A N 1
ATOM 885 C CA . PHE A 1 110 ? 11.148 9.109 -10.797 1 91.75 110 PHE A CA 1
ATOM 886 C C . PHE A 1 110 ? 9.812 9.562 -10.211 1 91.75 110 PHE A C 1
ATOM 888 O O . PHE A 1 110 ? 9.742 10.594 -9.531 1 91.75 110 PHE A O 1
ATOM 895 N N . ARG A 1 111 ? 8.891 8.797 -10.578 1 91.12 111 ARG A N 1
ATOM 896 C CA . ARG A 1 111 ? 7.59 8.953 -9.938 1 91.12 111 ARG A CA 1
ATOM 897 C C . ARG A 1 111 ? 7.121 7.645 -9.312 1 91.12 111 ARG A C 1
ATOM 899 O O . ARG A 1 111 ? 7.328 6.574 -9.891 1 91.12 111 ARG A O 1
ATOM 906 N N . TYR A 1 112 ? 6.523 7.852 -8.203 1 94.19 112 TYR A N 1
ATOM 907 C CA . TYR A 1 112 ? 5.977 6.664 -7.551 1 94.19 112 TYR A CA 1
ATOM 908 C C . TYR A 1 112 ? 4.52 6.457 -7.938 1 94.19 112 TYR A C 1
ATOM 910 O O . TYR A 1 112 ? 3.748 7.418 -8.023 1 94.19 112 TYR A O 1
ATOM 918 N N . LYS A 1 113 ? 4.191 5.234 -8.234 1 95.38 113 LYS A N 1
ATOM 919 C CA . LYS A 1 113 ? 2.822 4.793 -8.477 1 95.38 113 LYS A CA 1
ATOM 920 C C . LYS A 1 113 ? 2.479 3.58 -7.613 1 95.38 113 LYS A C 1
ATOM 922 O O . LYS A 1 113 ? 3.371 2.885 -7.125 1 95.38 113 LYS A O 1
ATOM 927 N N . TRP A 1 114 ? 1.149 3.361 -7.438 1 96.56 114 TRP A N 1
ATOM 928 C CA . TRP A 1 114 ? 0.695 2.316 -6.527 1 96.56 114 TRP A CA 1
ATOM 929 C C . TRP A 1 114 ? -0.327 1.409 -7.203 1 96.56 114 TRP A C 1
ATOM 931 O O . TRP A 1 114 ? -1.143 1.871 -8 1 96.56 114 TRP A O 1
ATOM 941 N N . GLY A 1 115 ? -0.207 0.193 -6.957 1 96.12 115 GLY A N 1
ATOM 942 C CA . GLY A 1 115 ? -1.224 -0.772 -7.344 1 96.12 115 GLY A CA 1
ATOM 943 C C . GLY A 1 115 ? -1.749 -1.587 -6.176 1 96.12 115 GLY A C 1
ATOM 944 O O . GLY A 1 115 ? -0.991 -1.949 -5.277 1 96.12 115 GLY A O 1
ATOM 945 N N . TYR A 1 116 ? -2.986 -1.805 -6.152 1 95.69 116 TYR A N 1
ATOM 946 C CA . TYR A 1 116 ? -3.67 -2.607 -5.145 1 95.69 116 TYR A CA 1
ATOM 947 C C . TYR A 1 116 ? -4.449 -3.746 -5.793 1 95.69 116 TYR A C 1
ATOM 949 O O . TYR A 1 116 ? -5.375 -3.51 -6.566 1 95.69 116 TYR A O 1
ATOM 957 N N . PHE A 1 117 ? -4.047 -4.973 -5.441 1 97.38 117 PHE A N 1
ATOM 958 C CA . PHE A 1 117 ? -4.676 -6.152 -6.023 1 97.38 117 PHE A CA 1
ATOM 959 C C . PHE A 1 117 ? -5.145 -7.109 -4.934 1 97.38 117 PHE A C 1
ATOM 961 O O . PHE A 1 117 ? -4.492 -7.238 -3.895 1 97.38 117 PHE A O 1
ATOM 968 N N . ASP A 1 118 ? -6.262 -7.703 -5.18 1 97.5 118 ASP A N 1
ATOM 969 C CA . ASP A 1 118 ? -6.734 -8.695 -4.215 1 97.5 118 ASP A CA 1
ATOM 970 C C . ASP A 1 118 ? -7.598 -9.75 -4.898 1 97.5 118 ASP A C 1
ATOM 972 O O . ASP A 1 118 ? -8.039 -9.562 -6.035 1 97.5 118 ASP A O 1
ATOM 976 N N . ALA A 1 119 ? -7.656 -10.844 -4.293 1 97.62 119 ALA A N 1
ATOM 977 C CA . ALA A 1 119 ? -8.516 -11.945 -4.711 1 97.62 119 ALA A CA 1
ATOM 978 C C . ALA A 1 119 ? -8.914 -12.805 -3.518 1 97.62 119 ALA A C 1
ATOM 980 O O . ALA A 1 119 ? -8.188 -12.883 -2.523 1 97.62 119 ALA A O 1
ATOM 981 N N . GLU A 1 120 ? -10.047 -13.398 -3.631 1 97.88 120 GLU A N 1
ATOM 982 C CA . GLU A 1 120 ? -10.477 -14.406 -2.662 1 97.88 120 GLU A CA 1
ATOM 983 C C . GLU A 1 120 ? -10.445 -15.805 -3.27 1 97.88 120 GLU A C 1
ATOM 985 O O . GLU A 1 120 ? -10.852 -15.992 -4.418 1 97.88 120 GLU A O 1
ATOM 990 N N . VAL A 1 121 ? -9.992 -16.734 -2.463 1 98.19 121 VAL A N 1
ATOM 991 C CA . VAL A 1 121 ? -10.055 -18.141 -2.85 1 98.19 121 VAL A CA 1
ATOM 992 C C . VAL A 1 121 ? -10.664 -18.953 -1.713 1 98.19 121 VAL A C 1
ATOM 994 O O . VAL A 1 121 ? -10.648 -18.531 -0.556 1 98.19 121 VAL A O 1
ATOM 997 N N . THR A 1 122 ? -11.234 -20.031 -2.049 1 97.88 122 THR A N 1
ATOM 998 C CA . THR A 1 122 ? -11.688 -20.984 -1.044 1 97.88 122 THR A CA 1
ATOM 999 C C . THR A 1 122 ? -10.797 -22.219 -1.026 1 97.88 122 THR A C 1
ATOM 1001 O O . THR A 1 122 ? -10.664 -22.906 -2.041 1 97.88 122 THR A O 1
ATOM 1004 N N . VAL A 1 123 ? -10.25 -22.484 0.067 1 97.75 123 VAL A N 1
ATOM 1005 C CA . VAL A 1 123 ? -9.336 -23.625 0.212 1 97.75 123 VAL A CA 1
ATOM 1006 C C . VAL A 1 123 ? -10.094 -24.828 0.75 1 97.75 123 VAL A C 1
ATOM 1008 O O . VAL A 1 123 ? -10.734 -24.75 1.802 1 97.75 123 VAL A O 1
ATOM 1011 N N . LYS A 1 124 ? -9.977 -25.844 -0.006 1 95.06 124 LYS A N 1
ATOM 1012 C CA . LYS A 1 124 ? -10.633 -27.078 0.413 1 95.06 124 LYS A CA 1
ATOM 1013 C C . LYS A 1 124 ? -9.734 -27.891 1.344 1 95.06 124 LYS A C 1
ATOM 1015 O O . LYS A 1 124 ? -8.547 -28.062 1.072 1 95.06 124 LYS A O 1
ATOM 1020 N N . GLY A 1 125 ? -10.273 -28.234 2.486 1 87.25 125 GLY A N 1
ATOM 1021 C CA . GLY A 1 125 ? -9.531 -29.047 3.439 1 87.25 125 GLY A CA 1
ATOM 1022 C C . GLY A 1 125 ? -9.219 -30.438 2.93 1 87.25 125 GLY A C 1
ATOM 1023 O O . GLY A 1 125 ? -9.672 -30.812 1.85 1 87.25 125 GLY A O 1
ATOM 1024 N N . LYS A 1 126 ? -8.258 -31.078 3.572 1 75.19 126 LYS A N 1
ATOM 1025 C CA . LYS A 1 126 ? -7.848 -32.438 3.232 1 75.19 126 LYS A CA 1
ATOM 1026 C C . LYS A 1 126 ? -9.055 -33.375 3.127 1 75.19 126 LYS A C 1
ATOM 1028 O O . LYS A 1 126 ? -9.086 -34.25 2.271 1 75.19 126 LYS A O 1
ATOM 1033 N N . HIS A 1 127 ? -9.984 -33.188 4.066 1 62.56 127 HIS A N 1
ATOM 1034 C CA . HIS A 1 127 ? -10.992 -34.25 4.168 1 62.56 127 HIS A CA 1
ATOM 1035 C C . HIS A 1 127 ? -12.133 -34 3.182 1 62.56 127 HIS A C 1
ATOM 1037 O O . HIS A 1 127 ? -13.086 -34.781 3.129 1 62.56 127 HIS A O 1
ATOM 1043 N N . LEU A 1 128 ? -12.234 -33 2.502 1 52.03 128 LEU A N 1
ATOM 1044 C CA . LEU A 1 128 ? -13.477 -32.875 1.752 1 52.03 128 LEU A CA 1
ATOM 1045 C C . LEU A 1 128 ? -13.445 -33.75 0.497 1 52.03 128 LEU A C 1
ATOM 1047 O O . LEU A 1 128 ? -12.594 -33.562 -0.375 1 52.03 128 LEU A O 1
ATOM 1051 N N . ARG A 1 129 ? -13.789 -35.031 0.614 1 43.53 129 ARG A N 1
ATOM 1052 C CA . ARG A 1 129 ? -14.172 -35.969 -0.432 1 43.53 129 ARG A CA 1
ATOM 1053 C C . ARG A 1 129 ? -15.078 -35.312 -1.462 1 43.53 129 ARG A C 1
ATOM 1055 O O . ARG A 1 129 ? -16.016 -34.562 -1.103 1 43.53 129 ARG A O 1
ATOM 1062 N N . LEU A 1 130 ? -14.516 -34.812 -2.549 1 42.56 130 LEU A N 1
ATOM 1063 C CA . LEU A 1 130 ? -15.383 -34.531 -3.686 1 42.56 130 LEU A CA 1
ATOM 1064 C C . LEU A 1 130 ? -16.531 -35.531 -3.77 1 42.56 130 LEU A C 1
ATOM 1066 O O . LEU A 1 130 ? -16.297 -36.719 -3.926 1 42.56 130 LEU A O 1
ATOM 1070 N N . ASN A 1 131 ? -17.484 -35.25 -2.818 1 32.41 131 ASN A N 1
ATOM 1071 C CA . ASN A 1 131 ? -18.641 -36.094 -3.152 1 32.41 131 ASN 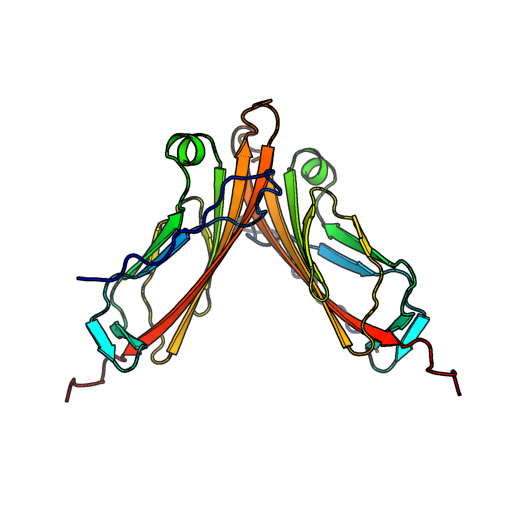A CA 1
ATOM 1072 C C . ASN A 1 131 ? -19.234 -35.719 -4.508 1 32.41 131 ASN A C 1
ATOM 1074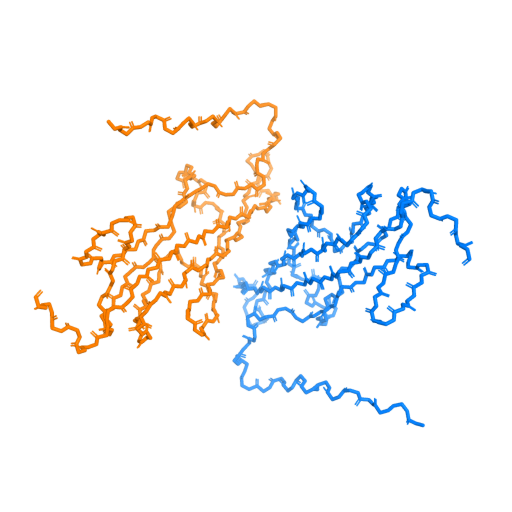 O O . ASN A 1 131 ? -19.281 -34.531 -4.863 1 32.41 131 ASN A O 1
ATOM 1078 N N . MET B 1 1 ? -3.236 5.195 35.656 1 18.02 1 MET B N 1
ATOM 1079 C CA . MET B 1 1 ? -3.568 4.949 34.25 1 18.02 1 MET B CA 1
ATOM 1080 C C . MET B 1 1 ? -2.355 4.426 33.5 1 18.02 1 MET B C 1
ATOM 1082 O O . MET B 1 1 ? -2.418 3.367 32.875 1 18.02 1 MET B O 1
ATOM 1086 N N . ASP B 1 2 ? -1.431 5.281 32.75 1 20.12 2 ASP B N 1
ATOM 1087 C CA . ASP B 1 2 ? -1.06 4.938 31.391 1 20.12 2 ASP B CA 1
ATOM 1088 C C . ASP B 1 2 ? 0.028 3.867 31.359 1 20.12 2 ASP B C 1
ATOM 1090 O O . ASP B 1 2 ? 1.084 4.031 31.969 1 20.12 2 ASP B O 1
ATOM 1094 N N . ARG B 1 3 ? -0.238 2.627 31.031 1 22.64 3 ARG B N 1
ATOM 1095 C CA . ARG B 1 3 ? 0.57 1.435 30.797 1 22.64 3 ARG B CA 1
ATOM 1096 C C . ARG B 1 3 ? 1.671 1.713 29.781 1 22.64 3 ARG B C 1
ATOM 1098 O O . ARG B 1 3 ? 1.485 2.514 28.859 1 22.64 3 ARG B O 1
ATOM 1105 N N . ALA B 1 4 ? 2.998 1.409 30.062 1 22.39 4 ALA B N 1
ATOM 1106 C CA . ALA B 1 4 ? 4.309 1.304 29.422 1 22.39 4 ALA B CA 1
ATOM 1107 C C . ALA B 1 4 ? 4.234 0.491 28.141 1 22.39 4 ALA B C 1
ATOM 1109 O O . ALA B 1 4 ? 3.965 -0.712 28.172 1 22.39 4 ALA B O 1
ATOM 1110 N N . ALA B 1 5 ? 3.619 0.99 27.047 1 24.38 5 ALA B N 1
ATOM 1111 C CA . ALA B 1 5 ? 3.531 0.274 25.766 1 24.38 5 ALA B CA 1
ATOM 1112 C C . ALA B 1 5 ? 4.887 -0.303 25.375 1 24.38 5 ALA B C 1
ATOM 1114 O O . ALA B 1 5 ? 5.891 0.416 25.344 1 24.38 5 ALA B O 1
ATOM 1115 N N . LYS B 1 6 ? 5.199 -1.552 25.719 1 25.62 6 LYS B N 1
ATOM 1116 C CA . LYS B 1 6 ? 6.367 -2.402 25.516 1 25.62 6 LYS B CA 1
ATOM 1117 C C . LYS B 1 6 ? 6.914 -2.258 24.094 1 25.62 6 LYS B C 1
ATOM 1119 O O . LYS B 1 6 ? 6.203 -2.525 23.125 1 25.62 6 LYS B O 1
ATOM 1124 N N . SER B 1 7 ? 7.832 -1.391 23.812 1 24.91 7 SER B N 1
ATOM 1125 C CA . SER B 1 7 ? 8.781 -1.062 22.75 1 24.91 7 SER B CA 1
ATOM 1126 C C . SER B 1 7 ? 9.562 -2.295 22.312 1 24.91 7 SER B C 1
ATOM 1128 O O . SER B 1 7 ? 10.672 -2.537 22.797 1 24.91 7 SER B O 1
ATOM 1130 N N . VAL B 1 8 ? 9.039 -3.555 22.391 1 26.69 8 VAL B N 1
ATOM 1131 C CA . VAL B 1 8 ? 9.945 -4.68 22.203 1 26.69 8 VAL B CA 1
ATOM 1132 C C . VAL B 1 8 ? 10.586 -4.602 20.812 1 26.69 8 VAL B C 1
ATOM 1134 O O . VAL B 1 8 ? 9.953 -4.953 19.812 1 26.69 8 VAL B O 1
ATOM 1137 N N . PHE B 1 9 ? 11.195 -3.471 20.438 1 28.64 9 PHE B N 1
ATOM 1138 C CA . PHE B 1 9 ? 12.039 -3.332 19.25 1 28.64 9 PHE B CA 1
ATOM 1139 C C . PHE B 1 9 ? 13.211 -4.309 19.312 1 28.64 9 PHE B C 1
ATOM 1141 O O . PHE B 1 9 ? 14.273 -3.984 19.844 1 28.64 9 PHE B O 1
ATOM 1148 N N . ALA B 1 10 ? 13.195 -5.562 19.906 1 26.91 10 ALA B N 1
ATOM 1149 C CA . ALA B 1 10 ? 14.422 -6.348 19.906 1 26.91 10 ALA B CA 1
ATOM 1150 C C . ALA B 1 10 ? 15.023 -6.406 18.5 1 26.91 10 ALA B C 1
ATOM 1152 O O . ALA B 1 10 ? 14.32 -6.688 17.531 1 26.91 10 ALA B O 1
ATOM 1153 N N . LEU B 1 11 ? 16.203 -5.848 18.203 1 28.11 11 LEU B N 1
ATOM 1154 C CA . LEU B 1 11 ? 17.266 -5.684 17.234 1 28.11 11 LEU B CA 1
ATOM 1155 C C . LEU B 1 11 ? 17.656 -7.027 16.625 1 28.11 11 LEU B C 1
ATOM 1157 O O . LEU B 1 11 ? 18.406 -7.074 15.641 1 28.11 11 LEU B O 1
ATOM 1161 N N . THR B 1 12 ? 17.625 -8.266 17.266 1 29.67 12 THR B N 1
ATOM 1162 C CA . THR B 1 12 ? 18.688 -9.266 17.109 1 29.67 12 THR B CA 1
ATOM 1163 C C . THR B 1 12 ? 18.906 -9.602 15.641 1 29.67 12 THR B C 1
ATOM 1165 O O . THR B 1 12 ? 20.031 -9.562 15.148 1 29.67 12 THR B O 1
ATOM 1168 N N . ASN B 1 13 ? 19.078 -11 15.188 1 33.34 13 ASN B N 1
ATOM 1169 C CA . ASN B 1 13 ? 19.297 -11.641 13.898 1 33.34 13 ASN B CA 1
ATOM 1170 C C . ASN B 1 13 ? 18.438 -11.031 12.805 1 33.34 13 ASN B C 1
ATOM 1172 O O . ASN B 1 13 ? 17.203 -11.031 12.906 1 33.34 13 ASN B O 1
ATOM 1176 N N . ASN B 1 14 ? 18.922 -9.914 12.07 1 37.78 14 ASN B N 1
ATOM 1177 C CA . ASN B 1 14 ? 18.297 -8.836 11.305 1 37.78 14 ASN B CA 1
ATOM 1178 C C . ASN B 1 14 ? 17.078 -9.328 10.531 1 37.78 14 ASN B C 1
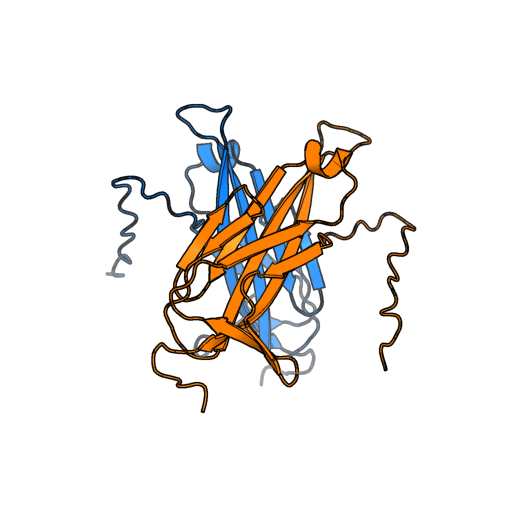ATOM 1180 O O . ASN B 1 14 ? 17.156 -9.578 9.328 1 37.78 14 ASN B O 1
ATOM 1184 N N . ILE B 1 15 ? 16.484 -10.219 10.859 1 42.81 15 ILE B N 1
ATOM 1185 C CA . ILE B 1 15 ? 15.172 -10.586 10.32 1 42.81 15 ILE B CA 1
ATOM 1186 C C . ILE B 1 15 ? 14.305 -9.336 10.172 1 42.81 15 ILE B C 1
ATOM 1188 O O . ILE B 1 15 ? 13.844 -8.773 11.172 1 42.81 15 ILE B O 1
ATOM 1192 N N . PHE B 1 16 ? 14.992 -8.008 9.594 1 51.06 16 PHE B N 1
ATOM 1193 C CA . PHE B 1 16 ? 14.664 -6.602 9.391 1 51.06 16 PHE B CA 1
ATOM 1194 C C . PHE B 1 16 ? 13.188 -6.43 9.062 1 51.06 16 PHE B C 1
ATOM 1196 O O . PHE B 1 16 ? 12.625 -7.188 8.266 1 51.06 16 PHE B O 1
ATOM 1203 N N . SER B 1 17 ? 12.586 -5.965 9.984 1 66.31 17 SER B N 1
ATOM 1204 C CA . SER B 1 17 ? 11.164 -5.695 9.797 1 66.31 17 SER B CA 1
ATOM 1205 C C . SER B 1 17 ? 10.898 -5.062 8.438 1 66.31 17 SER B C 1
ATOM 1207 O O . SER B 1 17 ? 11.625 -4.16 8.008 1 66.31 17 SER B O 1
ATOM 1209 N N . GLU B 1 18 ? 10.25 -5.828 7.703 1 82.12 18 GLU B N 1
ATOM 1210 C CA . GLU B 1 18 ? 9.773 -5.234 6.461 1 82.12 18 GLU B CA 1
ATOM 1211 C C . GLU B 1 18 ? 8.844 -4.051 6.734 1 82.12 18 GLU B C 1
ATOM 1213 O O . GLU B 1 18 ? 8.484 -3.314 5.816 1 82.12 18 GLU B O 1
ATOM 1218 N N . TYR B 1 19 ? 8.75 -3.779 8.172 1 90.44 19 TYR B N 1
ATOM 1219 C CA . TYR B 1 19 ? 7.793 -2.732 8.523 1 90.44 19 TYR B CA 1
ATOM 1220 C C . TYR B 1 19 ? 8.508 -1.424 8.836 1 90.44 19 TYR B C 1
ATOM 1222 O O . TYR B 1 19 ? 9.547 -1.421 9.5 1 90.44 19 TYR B O 1
ATOM 1230 N N . ILE B 1 20 ? 7.977 -0.351 8.398 1 96.44 20 ILE B N 1
ATOM 1231 C CA . ILE B 1 20 ? 8.445 1 8.695 1 96.44 20 ILE B CA 1
ATOM 1232 C C . ILE B 1 20 ? 7.805 1.49 9.992 1 96.44 20 ILE B C 1
ATOM 1234 O O . ILE B 1 20 ? 6.594 1.699 10.055 1 96.44 20 ILE B O 1
ATOM 1238 N N . PRO B 1 21 ? 8.617 1.762 11.016 1 96.38 21 PRO B N 1
ATOM 1239 C CA . PRO B 1 21 ? 8.055 2.295 12.258 1 96.38 21 PRO B CA 1
ATOM 1240 C C . PRO B 1 21 ? 7.75 3.789 12.18 1 96.38 21 PRO B C 1
ATOM 1242 O O . PRO B 1 21 ? 8.484 4.539 11.539 1 96.38 21 PRO B O 1
ATOM 1245 N N . GLY B 1 22 ? 6.637 4.16 12.789 1 97.88 22 GLY B N 1
ATOM 1246 C CA . GLY B 1 22 ? 6.277 5.566 12.781 1 97.88 22 GLY B CA 1
ATOM 1247 C C . GLY B 1 22 ? 4.922 5.84 13.414 1 97.88 22 GLY B C 1
ATOM 1248 O O . GLY B 1 22 ? 4.336 4.957 14.039 1 97.88 22 GLY B O 1
ATOM 1249 N N . THR B 1 23 ? 4.539 7.082 13.297 1 98.31 23 THR B N 1
ATOM 1250 C CA . THR B 1 23 ? 3.242 7.531 13.797 1 98.31 23 THR B CA 1
ATOM 1251 C C . THR B 1 23 ? 2.617 8.547 12.852 1 98.31 23 THR B C 1
ATOM 1253 O O . THR B 1 23 ? 3.307 9.117 12 1 98.31 23 THR B O 1
ATOM 1256 N N . LEU B 1 24 ? 1.337 8.641 12.977 1 98.62 24 LEU B N 1
ATOM 1257 C CA . LEU B 1 24 ? 0.576 9.656 12.25 1 98.62 24 LEU B CA 1
ATOM 1258 C C . LEU B 1 24 ? 0.134 10.773 13.188 1 98.62 24 LEU B C 1
ATOM 1260 O O . LEU B 1 24 ? -0.523 10.523 14.203 1 98.62 24 LEU B O 1
ATOM 1264 N N . ASP B 1 25 ? 0.597 12.016 12.781 1 98.38 25 ASP B N 1
ATOM 1265 C CA . ASP B 1 25 ? 0.239 13.195 13.562 1 98.38 25 ASP B CA 1
ATOM 1266 C C . ASP B 1 25 ? -0.764 14.07 12.812 1 98.38 25 ASP B C 1
ATOM 1268 O O . ASP B 1 25 ? -0.601 14.32 11.625 1 98.38 25 ASP B O 1
ATOM 1272 N N . ILE B 1 26 ? -1.812 14.484 13.555 1 98.5 26 ILE B N 1
ATOM 1273 C CA . ILE B 1 26 ? -2.871 15.305 12.977 1 98.5 26 ILE B CA 1
ATOM 1274 C C . ILE B 1 26 ? -3.02 16.594 13.781 1 98.5 26 ILE B C 1
ATOM 1276 O O . ILE B 1 26 ? -3.215 16.562 15 1 98.5 26 ILE B O 1
ATOM 1280 N N . SER B 1 27 ? -2.938 17.734 13.094 1 98 27 SER B N 1
ATOM 1281 C CA . SER B 1 27 ? -3.104 19.016 13.766 1 98 27 SER B CA 1
ATOM 1282 C C . SER B 1 27 ? -4.562 19.469 13.758 1 98 27 SER B C 1
ATOM 1284 O O . SER B 1 27 ? -5.391 18.875 13.055 1 98 27 SER B O 1
ATOM 1286 N N . GLY B 1 28 ? -4.918 20.469 14.562 1 96.94 28 GLY B N 1
ATOM 1287 C CA . GLY B 1 28 ? -6.223 21.109 14.5 1 96.94 28 GLY B CA 1
ATOM 1288 C C . GLY B 1 28 ? -7.281 20.406 15.312 1 96.94 28 GLY B C 1
ATOM 1289 O O . GLY B 1 28 ? -8.477 20.672 15.164 1 96.94 28 GLY B O 1
ATOM 1290 N N . ILE B 1 29 ? -6.785 19.453 16.094 1 96.94 29 ILE B N 1
ATOM 1291 C CA . ILE B 1 29 ? -7.746 18.781 16.969 1 96.94 29 ILE B CA 1
ATOM 1292 C C . ILE B 1 29 ? -8.336 19.766 17.969 1 96.94 29 ILE B C 1
ATOM 1294 O O . ILE B 1 29 ? -7.609 20.375 18.75 1 96.94 29 ILE B O 1
ATOM 1298 N N . ILE B 1 30 ? -9.664 19.875 18 1 96 30 ILE B N 1
ATOM 1299 C CA . ILE B 1 30 ? -10.289 20.906 18.812 1 96 30 ILE B CA 1
ATOM 1300 C C . ILE B 1 30 ? -10.797 20.297 20.125 1 96 30 ILE B C 1
ATOM 1302 O O . ILE B 1 30 ? -11.062 21.016 21.094 1 96 30 ILE B O 1
ATOM 1306 N N . GLU B 1 31 ? -10.992 18.953 20.062 1 94.75 31 GLU B N 1
ATOM 1307 C CA . GLU B 1 31 ? -11.492 18.25 21.234 1 94.75 31 GLU B CA 1
ATOM 1308 C C . GLU B 1 31 ? -11.117 16.766 21.188 1 94.75 31 GLU B C 1
ATOM 1310 O O . GLU B 1 31 ? -11.031 16.172 20.109 1 94.75 31 GLU B O 1
ATOM 1315 N N . ARG B 1 32 ? -10.773 16.203 22.312 1 94.75 32 ARG B N 1
ATOM 1316 C CA . ARG B 1 32 ? -10.641 14.758 22.5 1 94.75 32 ARG B CA 1
ATOM 1317 C C . ARG B 1 32 ? -11.648 14.242 23.516 1 94.75 32 ARG B C 1
ATOM 1319 O O . ARG B 1 32 ? -11.719 14.734 24.641 1 94.75 32 ARG B O 1
ATOM 1326 N N . LYS B 1 33 ? -12.484 13.383 23.094 1 94 33 LYS B N 1
ATOM 1327 C CA . LYS B 1 33 ? -13.5 12.82 23.969 1 94 33 LYS B CA 1
ATOM 1328 C C . LYS B 1 33 ? -13.641 11.312 23.766 1 94 33 LYS B C 1
ATOM 1330 O O . LYS B 1 33 ? -13.852 10.852 22.656 1 94 33 LYS B O 1
ATOM 1335 N N . ARG B 1 34 ? -13.523 10.57 24.781 1 95.06 34 ARG B N 1
ATOM 1336 C CA . ARG B 1 34 ? -13.688 9.117 24.781 1 95.06 34 ARG B CA 1
ATOM 1337 C C . ARG B 1 34 ? -12.812 8.477 23.703 1 95.06 34 ARG B C 1
ATOM 1339 O O . ARG B 1 34 ? -13.289 7.645 22.922 1 95.06 34 ARG B O 1
ATOM 1346 N N . GLY B 1 35 ? -11.617 9.062 23.547 1 92.94 35 GLY B N 1
ATOM 1347 C CA . GLY B 1 35 ? -10.664 8.461 22.641 1 92.94 35 GLY B CA 1
ATOM 1348 C C . GLY B 1 35 ? -10.828 8.938 21.203 1 92.94 35 GLY B C 1
ATOM 1349 O O . GLY B 1 35 ? -10.078 8.523 20.312 1 92.94 35 GLY B O 1
ATOM 1350 N N . ARG B 1 36 ? -11.844 9.844 21.047 1 95.62 36 ARG B N 1
ATOM 1351 C CA . ARG B 1 36 ? -12.086 10.375 19.703 1 95.62 36 ARG B CA 1
ATOM 1352 C C . ARG B 1 36 ? -11.453 11.75 19.531 1 95.62 36 ARG B C 1
ATOM 1354 O O . ARG B 1 36 ? -11.398 12.539 20.469 1 95.62 36 ARG B O 1
ATOM 1361 N N . LYS B 1 37 ? -10.906 11.938 18.359 1 98.06 37 LYS B N 1
ATOM 1362 C CA . LYS B 1 37 ? -10.336 13.227 17.984 1 98.06 37 LYS B CA 1
ATOM 1363 C C . LYS B 1 37 ? -11.305 14.023 17.109 1 98.06 37 LYS B C 1
ATOM 1365 O O . LYS B 1 37 ? -11.805 13.523 16.109 1 98.06 37 LYS B O 1
ATOM 1370 N N . PHE B 1 38 ? -11.562 15.258 17.484 1 97.69 38 PHE B N 1
ATOM 1371 C CA . PHE B 1 38 ? -12.539 16.062 16.766 1 97.69 38 PHE B CA 1
ATOM 1372 C C . PHE B 1 38 ? -11.852 17.172 15.984 1 97.69 38 PHE B C 1
ATOM 1374 O O . PHE B 1 38 ? -10.945 17.828 16.5 1 97.69 38 PHE B O 1
ATOM 1381 N N . LEU B 1 39 ? -12.281 17.344 14.742 1 97.88 39 LEU B N 1
ATOM 1382 C CA . LEU B 1 39 ? -11.828 18.422 13.867 1 97.88 39 LEU B CA 1
ATOM 1383 C C . LEU B 1 39 ? -12.984 19.328 13.469 1 97.88 39 LEU B C 1
ATOM 1385 O O . LEU B 1 39 ? -14.148 18.906 13.508 1 97.88 39 LEU B O 1
ATOM 1389 N N . LYS B 1 40 ? -12.57 20.516 13.141 1 96.25 40 LYS B N 1
ATOM 1390 C CA . LYS B 1 40 ? -13.555 21.438 12.57 1 96.25 40 LYS B CA 1
ATOM 1391 C C . LYS B 1 40 ? -13.594 21.312 11.047 1 96.25 40 LYS B C 1
ATOM 1393 O O . LYS B 1 40 ? -12.547 21.297 10.391 1 96.25 40 LYS B O 1
ATOM 1398 N N . SER B 1 41 ? -14.844 21.312 10.594 1 95.94 41 SER B N 1
ATOM 1399 C CA . SER B 1 41 ? -15 21.234 9.148 1 95.94 41 SER B CA 1
ATOM 1400 C C . SER B 1 41 ? -14.477 22.5 8.469 1 95.94 41 SER B C 1
ATOM 1402 O O . SER B 1 41 ? -14.68 23.609 8.969 1 95.94 41 SER B O 1
ATOM 1404 N N . GLY B 1 42 ? -13.828 22.312 7.395 1 95 42 GLY B N 1
ATOM 1405 C CA . GLY B 1 42 ? -13.438 23.438 6.566 1 95 42 GLY B CA 1
ATOM 1406 C C . GLY B 1 42 ? -12.117 24.062 6.992 1 95 42 GLY B C 1
ATOM 1407 O O . GLY B 1 42 ? -11.641 25.016 6.359 1 95 42 GLY B O 1
ATOM 1408 N N . VAL B 1 43 ? -11.539 23.625 8.07 1 95.12 43 VAL B N 1
ATOM 1409 C CA . VAL B 1 43 ? -10.266 24.156 8.547 1 95.12 43 VAL B CA 1
ATOM 1410 C C . VAL B 1 43 ? -9.125 23.266 8.062 1 95.12 43 VAL B C 1
ATOM 1412 O O . VAL B 1 43 ? -9.234 22.031 8.086 1 95.12 43 VAL B O 1
ATOM 1415 N N . SER B 1 44 ? -8.086 23.906 7.582 1 96.25 44 SER B N 1
ATOM 1416 C CA . SER B 1 44 ? -6.914 23.172 7.113 1 96.25 44 SER B CA 1
ATOM 1417 C C . SER B 1 44 ? -6.242 22.422 8.258 1 96.25 44 SER B C 1
ATOM 1419 O O . SER B 1 44 ? -6.023 22.984 9.328 1 96.25 44 SER B O 1
ATOM 1421 N N . THR B 1 45 ? -5.973 21.219 8.031 1 97.31 45 THR B N 1
ATOM 1422 C CA . THR B 1 45 ? -5.32 20.328 8.984 1 97.31 45 THR B CA 1
ATOM 1423 C C . THR B 1 45 ? -4.012 19.781 8.406 1 97.31 45 THR B C 1
ATOM 1425 O O . THR B 1 45 ? -3.965 19.359 7.254 1 97.31 45 THR B O 1
ATOM 1428 N N . ASN B 1 46 ? -2.957 19.938 9.203 1 98.5 46 ASN B N 1
ATOM 1429 C CA . ASN B 1 46 ? -1.708 19.281 8.844 1 98.5 46 ASN B CA 1
ATOM 1430 C C . ASN B 1 46 ? -1.701 17.812 9.289 1 98.5 46 ASN B C 1
ATOM 1432 O O . ASN B 1 46 ? -2.041 17.5 10.43 1 98.5 46 ASN B O 1
ATOM 1436 N N . ILE B 1 47 ? -1.359 16.969 8.406 1 98.69 47 ILE B N 1
ATOM 1437 C CA . ILE B 1 47 ? -1.233 15.547 8.688 1 98.69 47 ILE B CA 1
ATOM 1438 C C . ILE B 1 47 ? 0.174 15.07 8.328 1 98.69 47 ILE B C 1
ATOM 1440 O O . ILE B 1 47 ? 0.61 15.211 7.184 1 98.69 47 ILE B O 1
ATOM 1444 N N . THR B 1 48 ? 0.897 14.539 9.297 1 98.81 48 THR B N 1
ATOM 1445 C CA . THR B 1 48 ? 2.309 14.227 9.094 1 98.81 48 THR B CA 1
ATOM 1446 C C . THR B 1 48 ? 2.615 12.797 9.547 1 98.81 48 THR B C 1
ATOM 1448 O O . THR B 1 48 ? 2.217 12.391 10.633 1 98.81 48 THR B O 1
ATOM 1451 N N . VAL B 1 49 ? 3.244 12.008 8.695 1 98.75 49 VAL B N 1
ATOM 1452 C CA . VAL B 1 49 ? 3.834 10.734 9.117 1 98.75 49 VAL B CA 1
ATOM 1453 C C . VAL B 1 49 ? 5.227 10.984 9.688 1 98.75 49 VAL B C 1
ATOM 1455 O O . VAL B 1 49 ? 6.098 11.539 9.016 1 98.75 49 VAL B O 1
ATOM 1458 N N . HIS B 1 50 ? 5.344 10.57 10.922 1 98.62 50 HIS B N 1
ATOM 1459 C CA . HIS B 1 50 ? 6.66 10.617 11.547 1 98.62 50 HIS B CA 1
ATOM 1460 C C . HIS B 1 50 ? 7.34 9.258 11.516 1 98.62 50 HIS B C 1
ATOM 1462 O O . HIS B 1 50 ? 7.012 8.375 12.305 1 98.62 50 HIS B O 1
ATOM 1468 N N . LEU B 1 51 ? 8.258 9.164 10.555 1 97.88 51 LEU B N 1
ATOM 1469 C CA . LEU B 1 51 ? 9.016 7.922 10.453 1 97.88 51 LEU B CA 1
ATOM 1470 C C . LEU B 1 51 ? 10.102 7.852 11.523 1 97.88 51 LEU B C 1
ATOM 1472 O O . LEU B 1 51 ? 10.789 8.844 11.773 1 97.88 51 LEU B O 1
ATOM 1476 N N . GLN B 1 52 ? 10.203 6.734 12.133 1 96.62 52 GLN B N 1
ATOM 1477 C CA . GLN B 1 52 ? 11.156 6.59 13.227 1 96.62 52 GLN B CA 1
ATOM 1478 C C . GLN B 1 52 ? 12.422 5.875 12.773 1 96.62 52 GLN B C 1
ATOM 1480 O O . GLN B 1 52 ? 12.703 4.758 13.211 1 96.62 52 GLN B O 1
ATOM 1485 N N . TYR B 1 53 ? 13.227 6.434 11.953 1 94.69 53 TYR B N 1
ATOM 1486 C CA . TYR B 1 53 ? 14.539 6.004 11.492 1 94.69 53 TYR B CA 1
ATOM 1487 C C . TYR B 1 53 ? 15.617 6.988 11.922 1 94.69 53 TYR B C 1
ATOM 1489 O O . TYR B 1 53 ? 15.336 8.172 12.141 1 94.69 53 TYR B O 1
ATOM 1497 N N . PRO B 1 54 ? 16.812 6.434 12.039 1 93.56 54 PRO B N 1
ATOM 1498 C CA . PRO B 1 54 ? 17.906 7.383 12.234 1 93.56 54 PRO B CA 1
ATOM 1499 C C . PRO B 1 54 ? 17.984 8.43 11.125 1 93.56 54 PRO B C 1
ATOM 1501 O O . PRO B 1 54 ? 17.594 8.164 9.984 1 93.56 54 PRO B O 1
ATOM 1504 N N . GLU B 1 55 ? 18.5 9.547 11.359 1 94.56 55 GLU B N 1
ATOM 1505 C CA . GLU B 1 55 ? 18.578 10.672 10.438 1 94.56 55 GLU B CA 1
ATOM 1506 C C . GLU B 1 55 ? 19.25 10.281 9.133 1 94.56 55 GLU B C 1
ATOM 1508 O O . GLU B 1 55 ? 18.828 10.695 8.055 1 94.56 55 GLU B O 1
ATOM 1513 N N . GLN B 1 56 ? 20.328 9.562 9.258 1 93 56 GLN B N 1
ATOM 1514 C CA . GLN B 1 56 ? 21.078 9.148 8.07 1 93 56 GLN B CA 1
ATOM 1515 C C . GLN B 1 56 ? 20.188 8.344 7.121 1 93 56 GLN B C 1
ATOM 1517 O O . GLN B 1 56 ? 20.25 8.539 5.906 1 93 56 GLN B O 1
ATOM 1522 N N . VAL B 1 57 ? 19.375 7.43 7.688 1 92.62 57 VAL B N 1
ATOM 1523 C CA . VAL B 1 57 ? 18.5 6.609 6.867 1 92.62 57 VAL B CA 1
ATOM 1524 C C . VAL B 1 57 ? 17.438 7.492 6.199 1 92.62 57 VAL B C 1
ATOM 1526 O O . VAL B 1 57 ? 17.156 7.336 5.008 1 92.62 57 VAL B O 1
ATOM 1529 N N . LEU B 1 58 ? 16.891 8.43 6.953 1 95.12 58 LEU B N 1
ATOM 1530 C CA . LEU B 1 58 ? 15.875 9.328 6.414 1 95.12 58 LEU B CA 1
ATOM 1531 C C . LEU B 1 58 ? 16.438 10.164 5.27 1 95.12 58 LEU B C 1
ATOM 1533 O O . LEU B 1 58 ? 15.727 10.484 4.316 1 95.12 58 LEU B O 1
ATOM 1537 N N . HIS B 1 59 ? 17.703 10.383 5.363 1 94.56 59 HIS B N 1
ATOM 1538 C CA . HIS B 1 59 ? 18.359 11.195 4.344 1 94.56 59 HIS B CA 1
ATOM 1539 C C . HIS B 1 59 ? 18.656 10.375 3.098 1 94.56 59 HIS B C 1
ATOM 1541 O O . HIS B 1 59 ? 18.469 10.844 1.975 1 94.56 59 HIS B O 1
ATOM 1547 N N . ASP B 1 60 ? 19.125 9.195 3.283 1 94.19 60 ASP B N 1
ATOM 1548 C CA . ASP B 1 60 ? 19.641 8.391 2.18 1 94.19 60 ASP B CA 1
ATOM 1549 C C . ASP B 1 60 ? 18.5 7.652 1.469 1 94.19 60 ASP B C 1
ATOM 1551 O O . ASP B 1 60 ? 18.656 7.219 0.326 1 94.19 60 ASP B O 1
ATOM 1555 N N . ALA B 1 61 ? 17.406 7.477 2.186 1 95 61 ALA B N 1
ATOM 1556 C CA . ALA B 1 61 ? 16.312 6.668 1.656 1 95 61 ALA B CA 1
ATOM 1557 C C . ALA B 1 61 ? 15.328 7.523 0.867 1 95 61 ALA B C 1
ATOM 1559 O O . ALA B 1 61 ? 15.359 8.758 0.947 1 95 61 ALA B O 1
ATOM 1560 N N . GLU B 1 62 ? 14.578 6.848 0.022 1 95.69 62 GLU B N 1
ATOM 1561 C CA . GLU B 1 62 ? 13.422 7.445 -0.643 1 95.69 62 GLU B CA 1
ATOM 1562 C C . GLU B 1 62 ? 12.117 6.895 -0.082 1 95.69 62 GLU B C 1
ATOM 1564 O O . GLU B 1 62 ? 11.984 5.688 0.132 1 95.69 62 GLU B O 1
ATOM 1569 N N . PHE B 1 63 ? 11.195 7.809 0.177 1 97.06 63 PHE B N 1
ATOM 1570 C CA . PHE B 1 63 ? 9.883 7.391 0.662 1 97.06 63 PHE B CA 1
ATOM 1571 C C . PHE B 1 63 ? 8.773 7.961 -0.215 1 97.06 63 PHE B C 1
ATOM 1573 O O . PHE B 1 63 ? 8.859 9.102 -0.668 1 97.06 63 PHE B O 1
ATOM 1580 N N . ALA B 1 64 ? 7.781 7.137 -0.474 1 97.62 64 ALA B N 1
ATOM 1581 C CA . ALA B 1 64 ? 6.562 7.566 -1.151 1 97.62 64 ALA B CA 1
ATOM 1582 C C . ALA B 1 64 ? 5.328 7.27 -0.301 1 97.62 64 ALA B C 1
ATOM 1584 O O . ALA B 1 64 ? 5.273 6.25 0.388 1 97.62 64 ALA B O 1
ATOM 1585 N N . TYR B 1 65 ? 4.359 8.141 -0.355 1 97.5 65 TYR B N 1
ATOM 1586 C CA . TYR B 1 65 ? 3.182 8.078 0.502 1 97.5 65 TYR B CA 1
ATOM 1587 C C . TYR B 1 65 ? 1.906 8 -0.328 1 97.5 65 TYR B C 1
ATOM 1589 O O . TYR B 1 65 ? 1.636 8.891 -1.144 1 97.5 65 TYR B O 1
ATOM 1597 N N . SER B 1 66 ? 1.118 6.977 -0.191 1 97 66 SER B N 1
ATOM 1598 C CA . SER B 1 66 ? -0.199 6.836 -0.803 1 97 66 SER B CA 1
ATOM 1599 C C . SER B 1 66 ? -1.309 7.121 0.203 1 97 66 SER B C 1
ATOM 1601 O O . SER B 1 66 ? -1.552 6.324 1.111 1 97 66 SER B O 1
ATOM 1603 N N . TRP B 1 67 ? -1.995 8.227 0.008 1 97.12 67 TRP B N 1
ATOM 1604 C CA . TRP B 1 67 ? -2.984 8.711 0.963 1 97.12 67 TRP B CA 1
ATOM 1605 C C . TRP B 1 67 ? -4.398 8.367 0.507 1 97.12 67 TRP B C 1
ATOM 1607 O O . TRP B 1 67 ? -4.719 8.477 -0.678 1 97.12 67 TRP B O 1
ATOM 1617 N N . ASN B 1 68 ? -5.176 7.922 1.432 1 96.75 68 ASN B N 1
ATOM 1618 C CA . ASN B 1 68 ? -6.625 7.789 1.291 1 96.75 68 ASN B CA 1
ATOM 1619 C C . ASN B 1 68 ? -7.363 8.586 2.363 1 96.75 68 ASN B C 1
ATOM 1621 O O . ASN B 1 68 ? -7.348 8.211 3.539 1 96.75 68 ASN B O 1
ATOM 1625 N N . ILE B 1 69 ? -7.949 9.648 1.959 1 97.12 69 ILE B N 1
ATOM 1626 C CA . ILE B 1 69 ? -8.648 10.539 2.877 1 97.12 69 ILE B CA 1
ATOM 1627 C C . ILE B 1 69 ? -9.961 11 2.254 1 97.12 69 ILE B C 1
ATOM 1629 O O . ILE B 1 69 ? -9.969 11.586 1.17 1 97.12 69 ILE B O 1
ATOM 1633 N N . GLU B 1 70 ? -10.984 10.75 2.947 1 95.69 70 GLU B N 1
ATOM 1634 C CA . GLU B 1 70 ? -12.32 11.016 2.418 1 95.69 70 GLU B CA 1
ATOM 1635 C C . GLU B 1 70 ? -12.508 10.375 1.044 1 95.69 70 GLU B C 1
ATOM 1637 O O . GLU B 1 70 ? -12.43 9.156 0.906 1 95.69 70 GLU B O 1
ATOM 1642 N N . ASP B 1 71 ? -12.68 11.086 0.052 1 93.69 71 ASP B N 1
ATOM 1643 C CA . ASP B 1 71 ? -12.898 10.516 -1.274 1 93.69 71 ASP B CA 1
ATOM 1644 C C . ASP B 1 71 ? -11.672 10.703 -2.164 1 93.69 71 ASP B C 1
ATOM 1646 O O . ASP B 1 71 ? -11.758 10.547 -3.385 1 93.69 71 ASP B O 1
ATOM 1650 N N . GLU B 1 72 ? -10.609 11.039 -1.529 1 93.12 72 GLU B N 1
ATOM 1651 C CA . GLU B 1 72 ? -9.43 11.359 -2.334 1 93.12 72 GLU B CA 1
ATOM 1652 C C . GLU B 1 72 ? -8.32 10.328 -2.121 1 93.12 72 GLU B C 1
ATOM 1654 O O . GLU B 1 72 ? -8.094 9.875 -0.997 1 93.12 72 GLU B O 1
ATOM 1659 N N . HIS B 1 73 ? -7.762 9.852 -3.166 1 93.62 73 HIS B N 1
ATOM 1660 C CA . HIS B 1 73 ? -6.547 9.039 -3.162 1 93.62 73 HIS B CA 1
A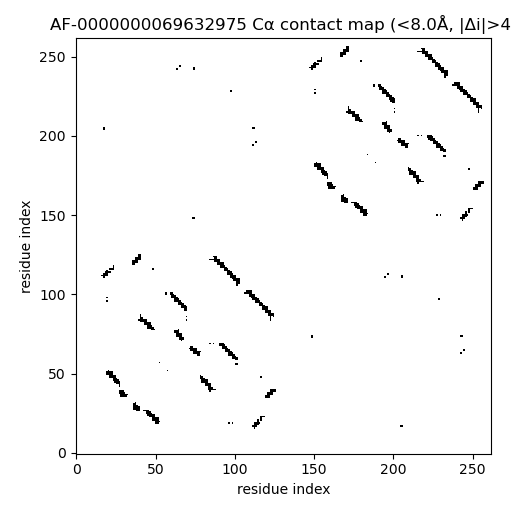TOM 1661 C C . HIS B 1 73 ? -5.43 9.727 -3.939 1 93.62 73 HIS B C 1
ATOM 1663 O O . HIS B 1 73 ? -5.602 10.078 -5.109 1 93.62 73 HIS B O 1
ATOM 1669 N N . PHE B 1 74 ? -4.281 9.984 -3.275 1 93.88 74 PHE B N 1
ATOM 1670 C CA . PHE B 1 74 ? -3.188 10.664 -3.963 1 93.88 74 PHE B CA 1
ATOM 1671 C C . PHE B 1 74 ? -1.843 10.242 -3.381 1 93.88 74 PHE B C 1
ATOM 1673 O O . PHE B 1 74 ? -1.783 9.656 -2.297 1 93.88 74 PHE B O 1
ATOM 1680 N N . THR B 1 75 ? -0.794 10.469 -4.102 1 95.12 75 THR B N 1
ATOM 1681 C CA . THR B 1 75 ? 0.57 10.102 -3.74 1 95.12 75 THR B CA 1
ATOM 1682 C C . THR B 1 75 ? 1.419 11.344 -3.496 1 95.12 75 THR B C 1
ATOM 1684 O O . THR B 1 75 ? 1.317 12.32 -4.234 1 95.12 75 THR B O 1
ATOM 1687 N N . THR B 1 76 ? 2.248 11.32 -2.447 1 96.25 76 THR B N 1
ATOM 1688 C CA . THR B 1 76 ? 3.211 12.391 -2.209 1 96.25 76 THR B CA 1
ATOM 1689 C C . THR B 1 76 ? 4.594 11.812 -1.903 1 96.25 76 THR B C 1
ATOM 1691 O O . THR B 1 76 ? 4.719 10.633 -1.575 1 96.25 76 THR B O 1
ATOM 1694 N N . GLU B 1 77 ? 5.586 12.672 -2.119 1 94.88 77 GLU B N 1
ATOM 1695 C CA . GLU B 1 77 ? 6.941 12.32 -1.694 1 94.88 77 GLU B CA 1
ATOM 1696 C C . GLU B 1 77 ? 7.277 12.953 -0.347 1 94.88 77 GLU B C 1
ATOM 1698 O O . GLU B 1 77 ? 8.32 12.656 0.241 1 94.88 77 GLU B O 1
ATOM 1703 N N . ASN B 1 78 ? 6.344 13.766 0.156 1 96.88 78 ASN B N 1
ATOM 1704 C CA . ASN B 1 78 ? 6.488 14.383 1.468 1 96.88 78 ASN B CA 1
ATOM 1705 C C . ASN B 1 78 ? 5.617 13.703 2.514 1 96.88 78 ASN B C 1
ATOM 1707 O O . ASN B 1 78 ? 4.512 13.25 2.209 1 96.88 78 ASN B O 1
ATOM 1711 N N . SER B 1 79 ? 6.18 13.695 3.711 1 98.31 79 SER B N 1
ATOM 1712 C CA . SER B 1 79 ? 5.48 13.008 4.793 1 98.31 79 SER B CA 1
ATOM 1713 C C . SER B 1 79 ? 4.367 13.875 5.367 1 98.31 79 SER B C 1
ATOM 1715 O O . SER B 1 79 ? 3.543 13.398 6.148 1 98.31 79 SER B O 1
ATOM 1717 N N . ASN B 1 80 ? 4.367 15.078 4.906 1 98.62 80 ASN B N 1
ATOM 1718 C CA . ASN B 1 80 ? 3.391 16.031 5.418 1 98.62 80 ASN B CA 1
ATOM 1719 C C . ASN B 1 80 ? 2.424 16.484 4.328 1 98.62 80 ASN B C 1
ATOM 1721 O O . ASN B 1 80 ? 2.844 16.797 3.213 1 98.62 80 ASN B O 1
ATOM 1725 N N . ILE B 1 81 ? 1.086 16.484 4.645 1 98.31 81 ILE B N 1
ATOM 1726 C CA . ILE B 1 81 ? 0.09 17.047 3.738 1 98.31 81 ILE B CA 1
ATOM 1727 C C . ILE B 1 81 ? -0.822 18 4.5 1 98.31 81 ILE B C 1
ATOM 1729 O O . ILE B 1 81 ? -0.915 17.938 5.727 1 98.31 81 ILE B O 1
ATOM 1733 N N . VAL B 1 82 ? -1.361 18.891 3.725 1 98.31 82 VAL B N 1
ATOM 1734 C CA . VAL B 1 82 ? -2.43 19.75 4.223 1 98.31 82 VAL B CA 1
ATOM 1735 C C . VAL B 1 82 ? -3.764 19.312 3.615 1 98.31 82 VAL B C 1
ATOM 1737 O O . VAL B 1 82 ? -3.869 19.141 2.398 1 98.31 82 VAL B O 1
ATOM 1740 N N . HIS B 1 83 ? -4.793 19.141 4.465 1 97.88 83 HIS B N 1
ATOM 1741 C CA . HIS B 1 83 ? -6.098 18.703 3.984 1 97.88 83 HIS B CA 1
ATOM 1742 C C . HIS B 1 83 ? -7.223 19.469 4.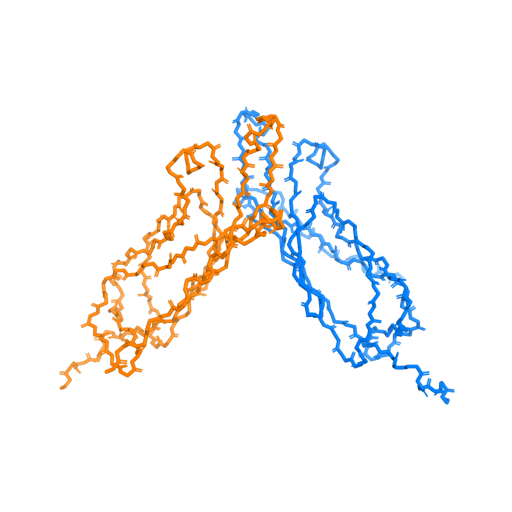676 1 97.88 83 HIS B C 1
ATOM 1744 O O . HIS B 1 83 ? -7.129 19.781 5.867 1 97.88 83 HIS B O 1
ATOM 1750 N N . ARG B 1 84 ? -8.188 19.75 3.938 1 97.25 84 ARG B N 1
ATOM 1751 C CA . ARG B 1 84 ? -9.398 20.344 4.488 1 97.25 84 ARG B CA 1
ATOM 1752 C C . ARG B 1 84 ? -10.57 19.375 4.449 1 97.25 84 ARG B C 1
ATOM 1754 O O . ARG B 1 84 ? -11.086 19.062 3.375 1 97.25 84 ARG B O 1
ATOM 1761 N N . PHE B 1 85 ? -11.008 19.016 5.664 1 97 85 PHE B N 1
ATOM 1762 C CA . PHE B 1 85 ? -12.133 18.094 5.734 1 97 85 PHE B CA 1
ATOM 1763 C C . PHE B 1 85 ? -13.445 18.812 5.48 1 97 85 PHE B C 1
ATOM 1765 O O . PHE B 1 85 ? -13.664 19.922 5.992 1 97 85 PHE B O 1
ATOM 1772 N N . THR B 1 86 ? -14.305 18.188 4.684 1 95.38 86 THR B N 1
ATOM 1773 C CA . THR B 1 86 ? -15.562 18.859 4.355 1 95.38 86 THR B CA 1
ATOM 1774 C C . THR B 1 86 ? -16.75 17.984 4.746 1 95.38 86 THR B C 1
ATOM 1776 O O . THR B 1 86 ? -17.875 18.453 4.84 1 95.38 86 THR B O 1
ATOM 1779 N N . LYS B 1 87 ? -16.516 16.688 4.996 1 96.06 87 LYS B N 1
ATOM 1780 C CA . LYS B 1 87 ? -17.609 15.773 5.328 1 96.06 87 LYS B CA 1
ATOM 1781 C C . LYS B 1 87 ? -17.703 15.555 6.836 1 96.06 87 LYS B C 1
ATOM 1783 O O . LYS B 1 87 ? -16.766 15.031 7.449 1 96.06 87 LYS B O 1
ATOM 1788 N N . ALA B 1 88 ? -18.812 15.898 7.355 1 96.19 88 ALA B N 1
ATOM 1789 C CA . ALA B 1 88 ? -19.016 15.75 8.797 1 96.19 88 ALA B CA 1
ATOM 1790 C C . ALA B 1 88 ? -19.109 14.281 9.188 1 96.19 88 ALA B C 1
ATOM 1792 O O . ALA B 1 88 ? -19.531 13.438 8.383 1 96.19 88 ALA B O 1
ATOM 1793 N N . GLY B 1 89 ? -18.812 14.102 10.438 1 96.88 89 GLY B N 1
ATOM 1794 C CA . GLY B 1 89 ? -18.891 12.742 10.953 1 96.88 89 GLY B CA 1
ATOM 1795 C C . GLY B 1 89 ? -17.547 12.039 10.977 1 96.88 89 GLY B C 1
ATOM 1796 O O . GLY B 1 89 ? -16.5 12.672 10.812 1 96.88 89 GLY B O 1
ATOM 1797 N N . PRO B 1 90 ? -17.547 10.828 11.305 1 97.5 90 PRO B N 1
ATOM 1798 C CA . PRO B 1 90 ? -16.281 10.086 11.352 1 97.5 90 PRO B CA 1
ATOM 1799 C C . PRO B 1 90 ? -15.609 9.977 9.984 1 97.5 90 PRO B C 1
ATOM 1801 O O . PRO B 1 90 ? -16.281 9.703 8.984 1 97.5 90 PRO B O 1
ATOM 1804 N N . GLN B 1 91 ? -14.328 10.32 9.945 1 98 91 GLN B N 1
ATOM 1805 C CA . GLN B 1 91 ? -13.5 10.211 8.75 1 98 91 GLN B CA 1
ATOM 1806 C C . GLN B 1 91 ? -12.227 9.422 9.039 1 98 91 GLN B C 1
ATOM 1808 O O . GLN B 1 91 ? -11.602 9.594 10.086 1 98 91 GLN B O 1
ATOM 1813 N N . TRP B 1 92 ? -11.844 8.531 8.109 1 97.56 92 TRP B N 1
ATOM 1814 C CA . TRP B 1 92 ? -10.602 7.781 8.227 1 97.56 92 TRP B CA 1
ATOM 1815 C C . TRP B 1 92 ? -9.492 8.43 7.395 1 97.56 92 TRP B C 1
ATOM 1817 O O . TRP B 1 92 ? -9.742 8.914 6.289 1 97.56 92 TRP B O 1
ATOM 1827 N N . ILE B 1 93 ? -8.352 8.469 8.008 1 98.25 93 ILE B N 1
ATOM 1828 C CA . ILE B 1 93 ? -7.109 8.812 7.316 1 98.25 93 ILE B CA 1
ATOM 1829 C C . ILE B 1 93 ? -6.23 7.57 7.191 1 98.25 93 ILE B C 1
ATOM 1831 O O . ILE B 1 93 ? -5.867 6.953 8.195 1 98.25 93 ILE B O 1
ATOM 1835 N N . ARG B 1 94 ? -5.867 7.199 5.93 1 98.12 94 ARG B N 1
ATOM 1836 C CA . ARG B 1 94 ? -4.988 6.055 5.719 1 98.12 94 ARG B CA 1
ATOM 1837 C C . ARG B 1 94 ? -3.836 6.418 4.785 1 98.12 94 ARG B C 1
ATOM 1839 O O . ARG B 1 94 ? -4.031 7.133 3.801 1 98.12 94 ARG B O 1
ATOM 1846 N N . VAL B 1 95 ? -2.682 5.996 5.203 1 98.25 95 VAL B N 1
ATOM 1847 C CA . VAL B 1 95 ? -1.526 6.234 4.344 1 98.25 95 VAL B CA 1
ATOM 1848 C C . VAL B 1 95 ? -0.635 4.992 4.324 1 98.25 95 VAL B C 1
ATOM 1850 O O . VAL B 1 95 ? -0.324 4.426 5.371 1 98.25 95 VAL B O 1
ATOM 1853 N N . THR B 1 96 ? -0.348 4.48 3.158 1 97.56 96 THR B N 1
ATOM 1854 C CA . THR B 1 96 ? 0.673 3.463 2.934 1 97.56 96 THR B CA 1
ATOM 1855 C C . THR B 1 96 ? 1.994 4.105 2.52 1 97.56 96 THR B C 1
ATOM 1857 O O . THR B 1 96 ? 2.023 4.961 1.631 1 97.56 96 THR B O 1
ATOM 1860 N N . VAL B 1 97 ? 3.047 3.729 3.193 1 98.31 97 VAL B N 1
ATOM 1861 C CA . VAL B 1 97 ? 4.375 4.258 2.898 1 98.31 97 VAL B CA 1
ATOM 1862 C C . VAL B 1 97 ? 5.258 3.154 2.322 1 98.31 97 VAL B C 1
ATOM 1864 O O . VAL B 1 97 ? 5.316 2.049 2.869 1 98.31 97 VAL B O 1
ATOM 1867 N N . ALA B 1 98 ? 5.855 3.387 1.218 1 97.62 98 ALA B N 1
ATOM 1868 C CA . ALA B 1 98 ? 6.926 2.539 0.697 1 97.62 98 ALA B CA 1
ATOM 1869 C C . ALA B 1 98 ? 8.281 3.236 0.799 1 97.62 98 ALA B C 1
ATOM 1871 O O . ALA B 1 98 ? 8.414 4.398 0.41 1 97.62 98 ALA B O 1
ATOM 1872 N N . GLY B 1 99 ? 9.195 2.531 1.385 1 97.19 99 GLY B N 1
ATOM 1873 C CA . GLY B 1 99 ? 10.547 3.055 1.503 1 97.19 99 GLY B CA 1
ATOM 1874 C C . GLY B 1 99 ? 11.57 2.246 0.727 1 97.19 99 GLY B C 1
ATOM 1875 O O . GLY B 1 99 ? 11.562 1.014 0.78 1 97.19 99 GLY B O 1
ATOM 1876 N N . ARG B 1 100 ? 12.273 2.936 -0.051 1 95.44 100 ARG B N 1
ATOM 1877 C CA . ARG B 1 100 ? 13.469 2.381 -0.68 1 95.44 100 ARG B CA 1
ATOM 1878 C C . ARG B 1 100 ? 14.727 2.746 0.107 1 95.44 100 ARG B C 1
ATOM 1880 O O . ARG B 1 100 ? 15.25 3.854 -0.032 1 95.44 100 ARG B O 1
ATOM 1887 N N . ILE B 1 101 ? 15.188 1.767 0.905 1 93.94 101 ILE B N 1
ATOM 1888 C CA . ILE B 1 101 ? 16.234 2.02 1.885 1 93.94 101 ILE B CA 1
ATOM 1889 C C . ILE B 1 101 ? 17.547 1.384 1.416 1 93.94 101 ILE B C 1
ATOM 1891 O O . ILE B 1 101 ? 17.594 0.187 1.124 1 93.94 101 ILE B O 1
ATOM 1895 N N . PRO B 1 102 ? 18.562 2.176 1.329 1 91.75 102 PRO B N 1
ATOM 1896 C CA . PRO B 1 102 ? 19.844 1.594 0.894 1 91.75 102 PRO B CA 1
ATOM 189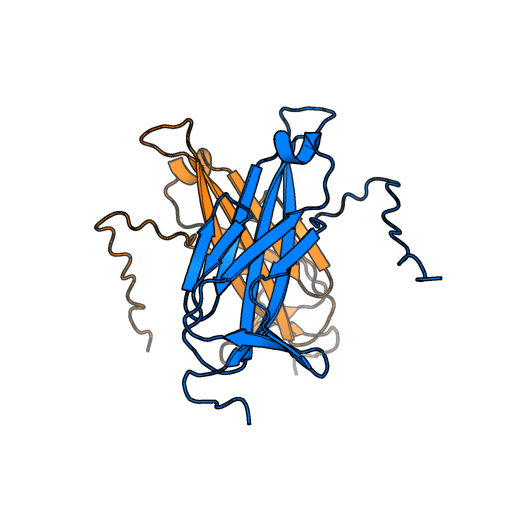7 C C . PRO B 1 102 ? 20.422 0.622 1.917 1 91.75 102 PRO B C 1
ATOM 1899 O O . PRO B 1 102 ? 20.219 0.786 3.121 1 91.75 102 PRO B O 1
ATOM 1902 N N . SER B 1 103 ? 21.062 -0.413 1.345 1 87 103 SER B N 1
ATOM 1903 C CA . SER B 1 103 ? 21.875 -1.274 2.205 1 87 103 SER B CA 1
ATOM 1904 C C . SER B 1 103 ? 23.172 -0.593 2.605 1 87 103 SER B C 1
ATOM 1906 O O . SER B 1 103 ? 23.875 -0.041 1.757 1 87 103 SER B O 1
ATOM 1908 N N . TYR B 1 104 ? 23.391 -0.59 3.863 1 83.94 104 TYR B N 1
ATOM 1909 C CA . TYR B 1 104 ? 24.594 0.111 4.305 1 83.94 104 TYR B CA 1
ATOM 1910 C C . TYR B 1 104 ? 25.828 -0.756 4.117 1 83.94 104 TYR B C 1
ATOM 1912 O O . TYR B 1 104 ? 26.953 -0.254 4.133 1 83.94 104 TYR B O 1
ATOM 1920 N N . SER B 1 105 ? 25.625 -2.059 3.896 1 85.75 105 SER B N 1
ATOM 1921 C CA . SER B 1 105 ? 26.75 -2.916 3.551 1 85.75 105 SER B CA 1
ATOM 1922 C C . SER B 1 105 ? 27.109 -2.777 2.076 1 85.75 105 SER B C 1
ATOM 1924 O O . SER B 1 105 ? 28.281 -2.898 1.709 1 85.75 105 SER B O 1
ATOM 1926 N N . ASN B 1 106 ? 26.219 -2.553 1.221 1 84.69 106 ASN B N 1
ATOM 1927 C CA . ASN B 1 106 ? 26.328 -2.297 -0.211 1 84.69 106 ASN B CA 1
ATOM 1928 C C . ASN B 1 106 ? 25.328 -1.239 -0.673 1 84.69 106 ASN B C 1
ATOM 1930 O O . ASN B 1 106 ? 24.156 -1.545 -0.903 1 84.69 106 ASN B O 1
ATOM 1934 N N . ARG B 1 107 ? 25.797 -0.033 -0.792 1 77.94 107 ARG B N 1
ATOM 1935 C CA . ARG B 1 107 ? 24.906 1.108 -1.006 1 77.94 107 ARG B CA 1
ATOM 1936 C C . ARG B 1 107 ? 24.219 1.024 -2.367 1 77.94 107 ARG B C 1
ATOM 1938 O O . ARG B 1 107 ? 23.281 1.773 -2.643 1 77.94 107 ARG B O 1
ATOM 1945 N N . ASN B 1 108 ? 24.766 0.085 -3.186 1 83.88 108 ASN B N 1
ATOM 1946 C CA . ASN B 1 108 ? 24.141 -0.091 -4.492 1 83.88 108 ASN B CA 1
ATOM 1947 C C . ASN B 1 108 ? 22.922 -1.009 -4.41 1 83.88 108 ASN B C 1
ATOM 1949 O O . ASN B 1 108 ? 22.25 -1.247 -5.414 1 83.88 108 ASN B O 1
ATOM 1953 N N . MET B 1 109 ? 22.719 -1.405 -3.174 1 89.94 109 MET B N 1
ATOM 1954 C CA . MET B 1 109 ? 21.562 -2.273 -2.951 1 89.94 109 MET B CA 1
ATOM 1955 C C . MET B 1 109 ? 20.5 -1.57 -2.104 1 89.94 109 MET B C 1
ATOM 1957 O O . MET B 1 109 ? 20.844 -0.763 -1.234 1 89.94 109 MET B O 1
ATOM 1961 N N . PHE B 1 110 ? 19.328 -1.751 -2.469 1 91.62 110 PHE B N 1
ATOM 1962 C CA . PHE B 1 110 ? 18.203 -1.193 -1.722 1 91.62 110 PHE B CA 1
ATOM 1963 C C . PHE B 1 110 ? 17.25 -2.295 -1.265 1 91.62 110 PHE B C 1
ATOM 1965 O O . PHE B 1 110 ? 17.203 -3.365 -1.874 1 91.62 110 PHE B O 1
ATOM 1972 N N . ARG B 1 111 ? 16.656 -1.951 -0.218 1 91 111 ARG B N 1
ATOM 1973 C CA . ARG B 1 111 ? 15.562 -2.793 0.241 1 91 111 ARG B CA 1
ATOM 1974 C C . ARG B 1 111 ? 14.281 -1.982 0.403 1 91 111 ARG B C 1
ATOM 1976 O O . ARG B 1 111 ? 14.32 -0.836 0.854 1 91 111 ARG B O 1
ATOM 1983 N N . TYR B 1 112 ? 13.258 -2.648 0.031 1 94.06 112 TYR B N 1
ATOM 1984 C CA . TYR B 1 112 ? 11.969 -1.987 0.202 1 94.06 112 TYR B CA 1
ATOM 1985 C C . TYR B 1 112 ? 11.328 -2.373 1.531 1 94.06 112 TYR B C 1
ATOM 1987 O O . TYR B 1 112 ? 11.383 -3.535 1.941 1 94.06 112 TYR B O 1
ATOM 1995 N N . LYS B 1 113 ? 10.812 -1.392 2.201 1 95.44 113 LYS B N 1
ATOM 1996 C CA . LYS B 1 113 ? 10.023 -1.564 3.416 1 95.44 113 LYS B CA 1
ATOM 1997 C C . LYS B 1 113 ? 8.688 -0.832 3.312 1 95.44 113 LYS B C 1
ATOM 1999 O O . LYS B 1 113 ? 8.531 0.069 2.484 1 95.44 113 LYS B O 1
ATOM 2004 N N . TRP B 1 114 ? 7.715 -1.259 4.18 1 96.69 114 TRP B N 1
ATOM 2005 C CA . TRP B 1 114 ? 6.359 -0.726 4.09 1 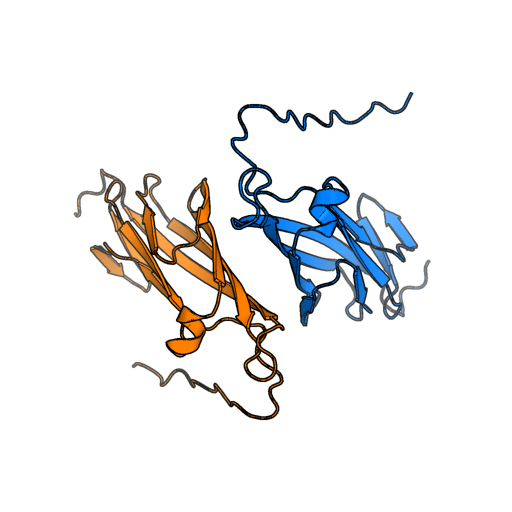96.69 114 TRP B CA 1
ATOM 2006 C C . TRP B 1 114 ? 5.867 -0.254 5.453 1 96.69 114 TRP B C 1
ATOM 2008 O O . TRP B 1 114 ? 6.188 -0.861 6.48 1 96.69 114 TRP B O 1
ATOM 2018 N N . GLY B 1 115 ? 5.223 0.813 5.441 1 96.19 115 GLY B N 1
ATOM 2019 C CA . GLY B 1 115 ? 4.504 1.282 6.613 1 96.19 115 GLY B CA 1
ATOM 2020 C C . GLY B 1 115 ? 3.031 1.53 6.348 1 96.19 115 GLY B C 1
ATOM 2021 O O . GLY B 1 115 ? 2.658 2.008 5.273 1 96.19 115 GLY B O 1
ATOM 2022 N N . TYR B 1 116 ? 2.219 1.163 7.25 1 95.81 116 TYR B N 1
ATOM 2023 C CA . TYR B 1 116 ? 0.774 1.362 7.203 1 95.81 116 TYR B CA 1
ATOM 2024 C C . TYR B 1 116 ? 0.293 2.143 8.422 1 95.81 116 TYR B C 1
ATOM 2026 O O . TYR B 1 116 ? 0.426 1.678 9.555 1 95.81 116 TYR B O 1
ATOM 2034 N N . PHE B 1 117 ? -0.268 3.336 8.156 1 97.31 117 PHE B N 1
ATOM 2035 C CA . PHE B 1 117 ? -0.729 4.207 9.227 1 97.31 117 PHE B CA 1
ATOM 2036 C C . PHE B 1 117 ? -2.18 4.617 9.008 1 97.31 117 PHE B C 1
ATOM 2038 O O . PHE B 1 117 ? -2.605 4.82 7.871 1 97.31 117 PHE B O 1
ATOM 2045 N N . ASP B 1 118 ? -2.883 4.684 10.07 1 97.5 118 ASP B N 1
ATOM 2046 C CA . ASP B 1 118 ? -4.262 5.148 9.945 1 97.5 118 ASP B CA 1
ATOM 2047 C C . ASP B 1 118 ? -4.727 5.828 11.234 1 97.5 118 ASP B C 1
ATOM 2049 O O . ASP B 1 118 ? -4.086 5.695 12.281 1 97.5 118 ASP B O 1
ATOM 2053 N N . ALA B 1 119 ? -5.66 6.633 11.102 1 97.62 119 ALA B N 1
ATOM 2054 C CA . ALA B 1 119 ? -6.332 7.301 12.211 1 97.62 119 ALA B CA 1
ATOM 2055 C C . ALA B 1 119 ? -7.777 7.641 11.852 1 97.62 119 ALA B C 1
ATOM 2057 O O . ALA B 1 119 ? -8.102 7.828 10.68 1 97.62 119 ALA B O 1
ATOM 2058 N N . GLU B 1 120 ? -8.594 7.68 12.82 1 97.88 120 GLU B N 1
ATOM 2059 C CA . GLU B 1 120 ? -9.961 8.18 12.664 1 97.88 120 GLU B CA 1
ATOM 2060 C C . GLU B 1 120 ? -10.133 9.539 13.336 1 97.88 120 GLU B C 1
ATOM 2062 O O . GLU B 1 120 ? -9.633 9.75 14.445 1 97.88 120 GLU B O 1
ATOM 2067 N N . VAL B 1 121 ? -10.844 10.391 12.664 1 98.19 121 VAL B N 1
ATOM 2068 C CA . VAL B 1 121 ? -11.227 11.672 13.258 1 98.19 121 VAL B CA 1
ATOM 2069 C C . VAL B 1 121 ? -12.727 11.898 13.078 1 98.19 121 VAL B C 1
ATOM 2071 O O . VAL B 1 121 ? -13.352 11.305 12.195 1 98.19 121 VAL B O 1
ATOM 2074 N N . THR B 1 122 ? -13.273 12.625 13.938 1 97.94 122 THR B N 1
ATOM 2075 C CA . THR B 1 122 ? -14.656 13.062 13.766 1 97.94 122 THR B CA 1
ATOM 2076 C C . THR B 1 122 ? -14.719 14.531 13.375 1 97.94 122 THR B C 1
ATOM 2078 O O . THR B 1 122 ? -14.227 15.398 14.109 1 97.94 122 THR B O 1
ATOM 2081 N N . VAL B 1 123 ? -15.297 14.812 12.297 1 97.75 123 VAL B N 1
ATOM 2082 C CA . VAL B 1 123 ? -15.398 16.172 11.789 1 97.75 123 VAL B CA 1
ATOM 2083 C C . VAL B 1 123 ? -16.734 16.781 12.203 1 97.75 123 VAL B C 1
ATOM 2085 O O . VAL B 1 123 ? -17.797 16.234 11.914 1 97.75 123 VAL B O 1
ATOM 2088 N N . LYS B 1 124 ? -16.578 17.875 12.836 1 95.12 124 LYS B N 1
ATOM 2089 C CA . LYS B 1 124 ? -17.781 18.578 13.266 1 95.12 124 LYS B CA 1
ATOM 2090 C C . LYS B 1 124 ? -18.297 19.5 12.164 1 95.12 124 LYS B C 1
ATOM 2092 O O . LYS B 1 124 ? -17.516 20.234 11.539 1 95.12 124 LYS B O 1
ATOM 2097 N N . GLY B 1 125 ? -19.562 19.328 11.836 1 87.44 125 GLY B N 1
ATOM 2098 C CA . GLY B 1 125 ? -20.172 20.172 10.828 1 87.44 125 GLY B CA 1
ATOM 2099 C C . GLY B 1 125 ? -20.266 21.625 11.242 1 87.44 125 GLY B C 1
ATOM 2100 O O . GLY B 1 125 ? -19.938 21.984 12.375 1 87.44 125 GLY B O 1
ATOM 2101 N N . LYS B 1 126 ? -20.453 22.469 10.289 1 74.94 126 LYS B N 1
ATOM 2102 C CA . LYS B 1 126 ? -20.609 23.906 10.523 1 74.94 126 LYS B CA 1
ATOM 2103 C C . LYS B 1 126 ? -21.625 24.188 11.625 1 74.94 126 LYS B C 1
ATOM 2105 O O . LYS B 1 126 ? -21.469 25.109 12.422 1 74.94 126 LYS B O 1
ATOM 2110 N N . HIS B 1 127 ? -22.734 23.422 11.578 1 62 127 HIS B N 1
ATOM 2111 C CA . HIS B 1 127 ? -23.844 23.859 12.422 1 62 127 HIS B CA 1
ATOM 2112 C C . HIS B 1 127 ? -23.688 23.328 13.844 1 62 127 HIS B C 1
ATOM 2114 O O . HIS B 1 127 ? -24.562 23.531 14.688 1 62 127 HIS B O 1
ATOM 2120 N N . LEU B 1 128 ? -22.781 22.578 14.203 1 51.88 128 LEU B N 1
ATOM 2121 C CA . LEU B 1 128 ? -22.875 22.078 15.57 1 51.88 128 LEU B CA 1
ATOM 2122 C C . LEU B 1 128 ? -22.469 23.141 16.578 1 51.88 128 LEU B C 1
ATOM 2124 O O . LEU B 1 128 ? -21.328 23.609 16.562 1 51.88 128 LEU B O 1
ATOM 2128 N N . ARG B 1 129 ? -23.344 24.062 16.922 1 43.47 129 ARG B N 1
ATOM 2129 C CA . ARG B 1 129 ? -23.328 24.938 18.094 1 43.47 129 ARG B CA 1
ATOM 2130 C C . ARG B 1 129 ? -22.891 24.188 19.344 1 43.47 129 ARG B C 1
ATOM 2132 O O . ARG B 1 129 ? -23.344 23.078 19.578 1 43.47 129 ARG B O 1
ATOM 2139 N N . LEU B 1 130 ? -21.609 24.219 19.641 1 42.19 130 LEU B N 1
ATOM 2140 C CA . LEU B 1 130 ? -21.25 23.844 21 1 42.19 130 LEU B CA 1
ATOM 2141 C C . LEU B 1 130 ? -22.328 24.281 21.984 1 42.19 130 LEU B C 1
ATOM 2143 O O . LEU B 1 130 ? -22.641 25.469 22.094 1 42.19 130 LEU B O 1
ATOM 2147 N N . ASN B 1 131 ? -23.438 23.453 21.922 1 32.41 131 ASN B N 1
ATOM 2148 C CA . ASN B 1 131 ? -24.266 23.766 23.078 1 32.41 131 ASN B CA 1
ATOM 2149 C C . ASN B 1 131 ? -23.516 23.5 24.391 1 32.41 131 ASN B C 1
ATOM 2151 O O . ASN B 1 131 ? -22.75 22.547 24.484 1 32.41 131 ASN B O 1
#

Secondary structure (DSSP, 8-state):
------------S----SBPPEEEEE----EEETTEEEEETTSEEEEEEEE-S-HHHHHHSEEEEEEEETTEEEEESSSEEEEE--S-EEEEEEEEEEEEEE-SS-TT-EEEEEEEEEEEEEEEPTT----/------------S----SBPPEEEEE----EEETTEEEEETTSEEEEEEEE-S-HHHHHHSEEEEEEEETTEEEEESSSEEEEE--S-EEEEEEEEEEEEEE-SS-TT-EEEEEEEEEEEEEEEPTT----

Solvent-accessible surface area (backbone atoms only — not comparable to full-atom values): 15393 Å² total; per-residue (Å²): 140,83,84,78,78,82,74,78,71,78,80,61,88,69,79,62,65,53,59,51,56,62,48,81,45,71,50,63,62,76,45,77,57,96,89,39,38,28,33,56,48,68,42,76,23,48,38,33,55,46,68,70,62,58,66,68,53,65,65,70,30,47,53,38,32,41,37,39,43,85,92,44,74,52,73,38,74,54,55,61,48,78,46,63,48,77,67,58,39,79,43,55,41,38,36,43,33,46,30,47,34,56,32,88,91,44,71,91,36,70,42,72,31,36,24,80,45,70,51,67,36,31,25,40,48,89,78,66,68,84,119,132,91,77,81,78,80,74,79,72,80,74,76,81,73,76,64,65,54,58,50,56,61,48,79,45,71,50,63,64,78,46,76,56,96,92,37,38,28,32,56,48,68,43,74,24,47,37,32,54,47,68,70,62,59,67,68,53,64,65,70,28,46,55,38,34,43,37,39,44,84,93,43,74,52,73,39,75,53,56,59,48,79,46,62,48,78,66,58,39,78,42,56,41,36,36,42,33,44,30,46,34,56,33,88,91,44,71,92,36,69,42,72,30,38,27,80,45,71,48,69,34,32,26,39,50,89,77,65,66,84,119

Nearest PDB structures (foldseek):
  5e4e-assembly1_C  TM=4.353E-01  e=1.911E-01  Homo sapiens
  4q52-assembly1_D  TM=3.495E-01  e=4.386E-01  Chitinophaga pinensis DSM 2588
  4q52-assembly2_C  TM=3.481E-01  e=8.068E-01  Chitinophaga pinensis DSM 2588
  4q52-assembly2_B  TM=3.457E-01  e=9.527E-01  Chitinophaga pinensis DSM 2588
  5sv7-assembly1_A  TM=2.406E-01  e=1.328E+00  Homo sapiens

Organism: Araneus ventricosus (NCBI:txid182803)

pLDDT: mean 85.06, std 23.37, range [18.02, 98.81]

Radius of gyration: 21.8 Å; Cα contacts (8 Å, |Δi|>4): 526; chains: 2; bounding box: 51×61×65 Å